Protein AF-0000000069068314 (afdb_homodimer)

InterPro domains:
  IPR005225 Small GTP-binding domain [TIGR00231] (17-145)
  IPR006687 Small GTPase superfamily, SAR1-type [PTHR45684] (1-185)
  IPR006689 Small GTPase superfamily, ARF/SAR type [PF00025] (14-186)
  IPR006689 Small GTPase superfamily, ARF/SAR type [PR00328] (20-43)
  IPR006689 Small GTPase superfamily, ARF/SAR type [PR00328] (48-72)
  IPR006689 Small GTPase superfamily, ARF/SAR type [PR00328] (75-100)
  IPR006689 Small GTPase superfamily, ARF/SAR type [PR00328] (120-141)
  IPR006689 Small GTPase superfamily, ARF/SAR type [PR00328] (161-185)
  IPR006689 Small GTPase superfamily, ARF/SAR type [SM00178] (3-187)
  IPR027417 P-loop containing nucleoside triphosphate hydrolase [G3DSA:3.40.50.300] (1-187)
  IPR027417 P-loop containing nucleoside triphosphate hydrolase [SSF52540] (18-186)

Organism: Magallana gigas (NCBI:txid29159)

Structure (mmCIF, N/CA/C/O backbone):
data_AF-0000000069068314-model_v1
#
loop_
_entity.id
_entity.type
_entity.pdbx_description
1 polymer 'small monomeric GTPase'
#
loop_
_atom_site.group_PDB
_atom_site.id
_atom_site.type_symbol
_atom_site.label_atom_id
_atom_site.label_alt_id
_atom_site.label_comp_id
_atom_site.label_asym_id
_atom_site.label_entity_id
_atom_site.label_seq_id
_atom_site.pdbx_PDB_ins_code
_atom_site.Cartn_x
_atom_site.Cartn_y
_atom_site.Cartn_z
_atom_site.occupancy
_atom_site.B_iso_or_equiv
_atom_site.auth_seq_id
_atom_site.auth_comp_id
_atom_site.auth_asym_id
_atom_site.auth_atom_id
_atom_site.pdbx_PDB_model_num
ATOM 1 N N . MET A 1 1 ? -9 -9.375 13.711 1 33.78 1 MET A N 1
ATOM 2 C CA . MET A 1 1 ? -7.652 -9.578 14.227 1 33.78 1 MET A CA 1
ATOM 3 C C . MET A 1 1 ? -6.664 -8.641 13.539 1 33.78 1 MET A C 1
ATOM 5 O O . MET A 1 1 ? -5.539 -8.469 14.008 1 33.78 1 MET A O 1
ATOM 9 N N . PHE A 1 2 ? -7.012 -8.164 12.289 1 41.19 2 PHE A N 1
ATOM 10 C CA . PHE A 1 2 ? -6.227 -7.41 11.32 1 41.19 2 PHE A CA 1
ATOM 11 C C . PHE A 1 2 ? -5.879 -6.031 11.859 1 41.19 2 PHE A C 1
ATOM 13 O O . PHE A 1 2 ? -4.746 -5.566 11.711 1 41.19 2 PHE A O 1
ATOM 20 N N . LEU A 1 3 ? -6.945 -5.312 12.477 1 48.16 3 LEU A N 1
ATOM 21 C CA . LEU A 1 3 ? -6.887 -3.92 12.914 1 48.16 3 LEU A CA 1
ATOM 22 C C . LEU A 1 3 ? -5.996 -3.768 14.141 1 48.16 3 LEU A C 1
ATOM 24 O O . LEU A 1 3 ? -5.461 -2.684 14.391 1 48.16 3 LEU A O 1
ATOM 28 N N . ASN A 1 4 ? -5.688 -4.953 14.664 1 57.44 4 ASN A N 1
ATOM 29 C CA . ASN A 1 4 ? -4.984 -4.961 15.945 1 57.44 4 ASN A CA 1
ATOM 30 C C . ASN A 1 4 ? -3.512 -4.594 15.773 1 57.44 4 ASN A C 1
ATOM 32 O O . ASN A 1 4 ? -2.924 -3.951 16.641 1 57.44 4 ASN A O 1
ATOM 36 N N . TRP A 1 5 ? -3.254 -4.684 14.516 1 59.59 5 TRP A N 1
ATOM 37 C CA . TRP A 1 5 ? -1.804 -4.551 14.438 1 59.59 5 TRP A CA 1
ATOM 38 C C . TRP A 1 5 ? -1.396 -3.084 14.352 1 59.59 5 TRP A C 1
ATOM 40 O O . TRP A 1 5 ? -0.353 -2.693 14.883 1 59.59 5 TRP A O 1
ATOM 50 N N . ILE A 1 6 ? -2.301 -2.229 13.688 1 63.34 6 ILE A N 1
ATOM 51 C CA . ILE A 1 6 ? -1.961 -0.811 13.633 1 63.34 6 ILE A CA 1
ATOM 52 C C . ILE A 1 6 ? -1.946 -0.232 15.047 1 63.34 6 ILE A C 1
ATOM 54 O O . ILE A 1 6 ? -1.052 0.541 15.398 1 63.34 6 ILE A O 1
ATOM 58 N N . TRP A 1 7 ? -2.854 -0.831 15.641 1 62.5 7 TRP A N 1
ATOM 59 C CA . TRP A 1 7 ? -2.965 -0.35 17.016 1 62.5 7 TRP A CA 1
ATOM 60 C C . TRP A 1 7 ? -1.778 -0.811 17.844 1 62.5 7 TRP A C 1
ATOM 62 O O . TRP A 1 7 ? -1.273 -0.061 18.688 1 62.5 7 TRP A O 1
ATOM 72 N N . ASP A 1 8 ? -1.481 -1.99 17.531 1 64.31 8 ASP A N 1
ATOM 73 C CA . ASP A 1 8 ? -0.321 -2.512 18.25 1 64.31 8 ASP A CA 1
ATOM 74 C C . ASP A 1 8 ? 0.922 -1.67 17.969 1 64.31 8 ASP A C 1
ATOM 76 O O . ASP A 1 8 ? 1.703 -1.382 18.875 1 64.31 8 ASP A O 1
ATOM 80 N N . ILE A 1 9 ? 0.938 -1.194 16.844 1 63.75 9 ILE A N 1
ATOM 81 C CA . ILE A 1 9 ? 2.086 -0.398 16.422 1 63.75 9 ILE A CA 1
ATOM 82 C C . ILE A 1 9 ? 2.023 0.981 17.078 1 63.75 9 ILE A C 1
ATOM 84 O O . ILE A 1 9 ? 3.01 1.45 17.656 1 63.75 9 ILE A O 1
ATOM 88 N N . LEU A 1 10 ? 0.825 1.524 16.953 1 63.06 10 LEU A N 1
ATOM 89 C CA . LEU A 1 10 ? 0.678 2.883 17.469 1 63.06 10 LEU A CA 1
ATOM 90 C C . LEU A 1 10 ? 0.767 2.904 18.984 1 63.06 10 LEU A C 1
ATOM 92 O O . LEU A 1 10 ? 1.347 3.826 19.562 1 63.06 10 LEU A O 1
ATOM 96 N N . PHE A 1 11 ? 0.205 1.877 19.5 1 60.44 11 PHE A N 1
ATOM 97 C CA . PHE A 1 11 ? 0.238 1.778 20.953 1 60.44 11 PHE A CA 1
ATOM 98 C C . PHE A 1 11 ? 1.671 1.644 21.453 1 60.44 11 PHE A C 1
ATOM 100 O O . PHE A 1 11 ? 2.043 2.252 22.469 1 60.44 11 PHE A O 1
ATOM 107 N N . TYR A 1 12 ? 2.281 0.76 20.828 1 58.94 12 TYR A N 1
ATOM 108 C CA . TYR A 1 12 ? 3.672 0.548 21.219 1 58.94 12 TYR A CA 1
ATOM 109 C C . TYR A 1 12 ? 4.453 1.857 21.188 1 58.94 12 TYR A C 1
ATOM 111 O O . TYR A 1 12 ? 5.234 2.145 22.094 1 58.94 12 TYR A O 1
ATOM 119 N N . PHE A 1 13 ? 4.16 2.555 20.25 1 56.97 13 PHE A N 1
ATOM 120 C CA . PHE A 1 13 ? 4.941 3.777 20.109 1 56.97 13 PHE A CA 1
ATOM 121 C C . PHE A 1 13 ? 4.305 4.918 20.891 1 56.97 13 PHE A C 1
ATOM 123 O O . PHE A 1 13 ? 5.004 5.789 21.406 1 56.97 13 PHE A O 1
ATOM 130 N N . GLY A 1 14 ? 2.957 5.051 20.766 1 54.44 14 GLY A N 1
ATOM 131 C CA . GLY A 1 14 ? 2.232 6.129 21.422 1 54.44 14 GLY A CA 1
ATOM 132 C C . GLY A 1 14 ? 2.062 5.918 22.906 1 54.44 14 GLY A C 1
ATOM 133 O O . GLY A 1 14 ? 1.601 6.816 23.625 1 54.44 14 GLY A O 1
ATOM 134 N N . PHE A 1 15 ? 1.966 4.562 23.203 1 49.31 15 PHE A N 1
ATOM 135 C CA . PHE A 1 15 ? 1.608 4.316 24.594 1 49.31 15 PHE A CA 1
ATOM 136 C C . PHE A 1 15 ? 2.305 5.309 25.516 1 49.31 15 PHE A C 1
ATOM 138 O O . PHE A 1 15 ? 1.699 5.816 26.469 1 49.31 15 PHE A O 1
ATOM 145 N N . TYR A 1 16 ? 3.518 5.344 25.391 1 48.19 16 TYR A N 1
ATOM 146 C CA . TYR A 1 16 ? 4.055 6.094 26.516 1 48.19 16 TYR A CA 1
ATOM 147 C C . TYR A 1 16 ? 3.865 7.594 26.312 1 48.19 16 TYR A C 1
ATOM 149 O O . TYR A 1 16 ? 3.924 8.367 27.281 1 48.19 16 TYR A O 1
ATOM 157 N N . LYS A 1 17 ? 3.49 8.07 25.031 1 57.28 17 LYS A N 1
ATOM 158 C CA . LYS A 1 17 ? 3.404 9.523 24.922 1 57.28 17 LYS A CA 1
ATOM 159 C C . LYS A 1 17 ? 2.084 9.945 24.281 1 57.28 17 LYS A C 1
ATOM 161 O O . LYS A 1 17 ? 1.593 9.289 23.359 1 57.28 17 LYS A O 1
ATOM 166 N N . ARG A 1 18 ? 1.143 10.641 25.141 1 66.19 18 ARG A N 1
ATOM 167 C CA . ARG A 1 18 ? -0.059 11.32 24.688 1 66.19 18 ARG A CA 1
ATOM 168 C C . ARG A 1 18 ? 0.164 11.953 23.312 1 66.19 18 ARG A C 1
ATOM 170 O O . ARG A 1 18 ? 0.521 13.133 23.219 1 66.19 18 ARG A O 1
ATOM 177 N N . ALA A 1 19 ? 0.184 11.008 22.234 1 75.94 19 ALA A N 1
ATOM 178 C CA . ALA A 1 19 ? 0.463 11.523 20.891 1 75.94 19 ALA A CA 1
ATOM 179 C C . ALA A 1 19 ? -0.803 12.078 20.25 1 75.94 19 ALA A C 1
ATOM 181 O O . ALA A 1 19 ? -1.896 11.547 20.438 1 75.94 19 ALA A O 1
ATOM 182 N N . LYS A 1 20 ? -0.607 13.234 19.672 1 82.62 20 LYS A N 1
ATOM 183 C CA . LYS A 1 20 ? -1.676 13.883 18.906 1 82.62 20 LYS A CA 1
ATOM 184 C C . LYS A 1 20 ? -1.369 13.883 17.422 1 82.62 20 LYS A C 1
ATOM 186 O O . LYS A 1 20 ? -0.327 14.383 16.984 1 82.62 20 LYS A O 1
ATOM 191 N N . LEU A 1 21 ? -2.289 13.203 16.656 1 86.31 21 LEU A N 1
ATOM 192 C CA . LEU A 1 21 ? -2.137 13.156 15.211 1 86.31 21 LEU A CA 1
ATOM 193 C C . LEU A 1 21 ? -3.223 13.977 14.523 1 86.31 21 LEU A C 1
ATOM 195 O O . LEU A 1 21 ? -4.398 13.875 14.883 1 86.31 21 LEU A O 1
ATOM 199 N N . MET A 1 22 ? -2.814 14.773 13.68 1 88.06 22 MET A N 1
ATOM 200 C CA . MET A 1 22 ? -3.742 15.57 12.883 1 88.06 22 MET A CA 1
ATOM 201 C C . MET A 1 22 ? -3.955 14.945 11.508 1 88.06 22 MET A C 1
ATOM 203 O O . MET A 1 22 ? -2.992 14.594 10.828 1 88.06 22 MET A O 1
ATOM 207 N N . ILE A 1 23 ? -5.25 14.727 11.172 1 90.5 23 ILE A N 1
ATOM 208 C CA . ILE A 1 23 ? -5.629 14.234 9.852 1 90.5 23 ILE A CA 1
ATOM 209 C C . ILE A 1 23 ? -6.289 15.352 9.047 1 90.5 23 ILE A C 1
ATOM 211 O O . ILE A 1 23 ? -7.328 15.883 9.445 1 90.5 23 ILE A O 1
ATOM 215 N N . VAL A 1 24 ? -5.633 15.727 7.934 1 90.81 24 VAL A N 1
ATOM 216 C CA . VAL A 1 24 ? -6.141 16.859 7.156 1 90.81 24 VAL A CA 1
ATOM 217 C C . VAL A 1 24 ? -6.191 16.484 5.676 1 90.81 24 VAL A C 1
ATOM 219 O O . VAL A 1 24 ? -5.578 15.5 5.254 1 90.81 24 VAL A O 1
ATOM 222 N N . GLY A 1 25 ? -6.945 17.234 4.91 1 90.94 25 GLY A N 1
ATOM 223 C CA . GLY A 1 25 ? -7.18 17.078 3.486 1 90.94 25 GLY A CA 1
ATOM 224 C C . GLY A 1 25 ? -8.445 17.75 3.008 1 90.94 25 GLY A C 1
ATOM 225 O O . GLY A 1 25 ? -9.234 18.25 3.816 1 90.94 25 GLY A O 1
ATOM 226 N N . LEU A 1 26 ? -8.586 17.766 1.724 1 90.25 26 LEU A N 1
ATOM 227 C CA . LEU A 1 26 ? -9.797 18.359 1.156 1 90.25 26 LEU A CA 1
ATOM 228 C C . LEU A 1 26 ? -11.016 17.484 1.446 1 90.25 26 LEU A C 1
ATOM 230 O O . LEU A 1 26 ? -10.875 16.359 1.934 1 90.25 26 LEU A O 1
ATOM 234 N N . ASP A 1 27 ? -12.156 18.078 1.173 1 88.19 27 ASP A N 1
ATOM 235 C CA . ASP A 1 27 ? -13.383 17.297 1.342 1 88.19 27 ASP A CA 1
ATOM 236 C C . ASP A 1 27 ? -13.406 16.094 0.4 1 88.19 27 ASP A C 1
ATOM 238 O O . ASP A 1 27 ? -12.961 16.188 -0.746 1 88.19 27 ASP A O 1
ATOM 242 N N . ASN A 1 28 ? -13.797 14.977 0.869 1 89.69 28 ASN A N 1
ATOM 243 C CA . ASN A 1 28 ? -14 13.742 0.117 1 89.69 28 ASN A CA 1
ATOM 244 C C . ASN A 1 28 ? -12.688 13.016 -0.14 1 89.69 28 ASN A C 1
ATOM 246 O O . ASN A 1 28 ? -12.625 12.109 -0.97 1 89.69 28 ASN A O 1
ATOM 250 N N . ALA A 1 29 ? -11.695 13.453 0.583 1 93.25 29 ALA A N 1
ATOM 251 C CA . ALA A 1 29 ? -10.391 12.82 0.365 1 93.25 29 ALA A CA 1
ATOM 252 C C . ALA A 1 29 ? -10.32 11.469 1.066 1 93.25 29 ALA A C 1
ATOM 254 O O . ALA A 1 29 ? -9.492 10.625 0.711 1 93.25 29 ALA A O 1
ATOM 255 N N . GLY A 1 30 ? -11.102 11.234 2.125 1 91.75 30 GLY A N 1
ATOM 256 C CA . GLY A 1 30 ? -11.117 9.977 2.848 1 91.75 30 GLY A CA 1
ATOM 257 C C . GLY A 1 30 ? -10.82 10.133 4.328 1 91.75 30 GLY A C 1
ATOM 258 O O . GLY A 1 30 ? -10.508 9.156 5.012 1 91.75 30 GLY A O 1
ATOM 259 N N . LYS A 1 31 ? -10.969 11.375 4.934 1 86.88 31 LYS A N 1
ATOM 260 C CA . LYS A 1 31 ? -10.68 11.664 6.336 1 86.88 31 LYS A CA 1
ATOM 261 C C . LYS A 1 31 ? -11.602 10.875 7.262 1 86.88 31 LYS A C 1
ATOM 263 O O . LYS A 1 31 ? -11.133 10.18 8.164 1 86.88 31 LYS A O 1
ATOM 268 N N . SER A 1 32 ? -12.883 10.961 6.934 1 83.81 32 SER A N 1
ATOM 269 C CA . SER A 1 32 ? -13.859 10.266 7.766 1 83.81 32 SER A CA 1
ATOM 270 C C . SER A 1 32 ? -13.695 8.75 7.664 1 83.81 32 SER A C 1
ATOM 272 O O . SER A 1 32 ? -13.852 8.039 8.656 1 83.81 32 SER A O 1
ATOM 274 N N . THR A 1 33 ? -13.406 8.289 6.445 1 86.88 33 THR A N 1
ATOM 275 C CA . THR A 1 33 ? -13.18 6.863 6.246 1 86.88 33 THR A CA 1
ATOM 276 C C . THR A 1 33 ? -11.977 6.387 7.055 1 86.88 33 THR A C 1
ATOM 278 O O . THR A 1 33 ? -12.039 5.336 7.699 1 86.88 33 THR A O 1
ATOM 281 N N . MET A 1 34 ? -10.922 7.16 7.012 1 88.19 34 MET A N 1
ATOM 282 C CA . MET A 1 34 ? -9.727 6.812 7.77 1 88.19 34 MET A CA 1
ATOM 283 C C . MET A 1 34 ? -10.031 6.734 9.266 1 88.19 34 MET A C 1
ATOM 285 O O . MET A 1 34 ? -9.633 5.785 9.938 1 88.19 34 MET A O 1
ATOM 289 N N . LEU A 1 35 ? -10.797 7.719 9.797 1 81.62 35 LEU A N 1
ATOM 290 C CA . LEU A 1 35 ? -11.148 7.746 11.211 1 81.62 35 LEU A CA 1
ATOM 291 C C . LEU A 1 35 ? -11.984 6.527 11.586 1 81.62 35 LEU A C 1
ATOM 293 O O . LEU A 1 35 ? -11.781 5.934 12.648 1 81.62 35 LEU A O 1
ATOM 297 N N . SER A 1 36 ? -12.781 6.172 10.633 1 81.56 36 SER A N 1
ATOM 298 C CA . SER A 1 36 ? -13.617 5 10.867 1 81.56 36 SER A CA 1
ATOM 299 C C . SER A 1 36 ? -12.781 3.723 10.898 1 81.56 36 SER A C 1
ATOM 301 O O . SER A 1 36 ? -13.023 2.834 11.719 1 81.56 36 SER A O 1
ATOM 303 N N . LEU A 1 37 ? -11.859 3.639 9.992 1 79.25 37 LEU A N 1
ATOM 304 C CA . LEU A 1 37 ? -10.984 2.473 9.953 1 79.25 37 LEU A CA 1
ATOM 305 C C . LEU A 1 37 ? -10.172 2.357 11.234 1 79.25 37 LEU A C 1
ATOM 307 O O . LEU A 1 37 ? -9.961 1.254 11.75 1 79.25 37 LEU A O 1
ATOM 311 N N . LEU A 1 38 ? -9.805 3.465 11.711 1 75.06 38 LEU A N 1
ATOM 312 C CA . LEU A 1 38 ? -9.008 3.467 12.938 1 75.06 38 LEU A CA 1
ATOM 313 C C . LEU A 1 38 ? -9.875 3.137 14.148 1 75.06 38 LEU A C 1
ATOM 315 O O . LEU A 1 38 ? -9.398 2.529 15.109 1 75.06 38 LEU A O 1
ATOM 319 N N . LYS A 1 39 ? -11.133 3.57 14.047 1 69.94 39 LYS A N 1
ATOM 320 C CA . LYS A 1 39 ? -12.07 3.326 15.141 1 69.94 39 LYS A CA 1
ATOM 321 C C . LYS A 1 39 ? -12.453 1.851 15.211 1 69.94 39 LYS A C 1
ATOM 323 O O . LYS A 1 39 ? -12.531 1.276 16.297 1 69.94 39 LYS A O 1
ATOM 328 N N . HIS A 1 40 ? -13.047 1.316 14.156 1 60.78 40 HIS A N 1
ATOM 329 C CA . HIS A 1 40 ? -13.57 -0.046 14.141 1 60.78 40 HIS A CA 1
ATOM 330 C C . HIS A 1 40 ? -12.453 -1.064 14.367 1 60.78 40 HIS A C 1
ATOM 332 O O . HIS A 1 40 ? -12.727 -2.219 14.703 1 60.78 40 HIS A O 1
ATOM 338 N N . GLY A 1 41 ? -11.328 -0.752 14.031 1 50.97 41 GLY A N 1
ATOM 339 C CA . GLY A 1 41 ? -10.375 -1.754 14.477 1 50.97 41 GLY A CA 1
ATOM 340 C C . GLY A 1 41 ? -10.398 -1.979 15.977 1 50.97 41 GLY A C 1
ATOM 341 O O . GLY A 1 41 ? -10 -3.039 16.453 1 50.97 41 GLY A O 1
ATOM 342 N N . LYS A 1 42 ? -10.516 -0.994 17.047 1 46.03 42 LYS A N 1
ATOM 343 C CA . LYS A 1 42 ? -10.805 -1.122 18.469 1 46.03 42 LYS A CA 1
ATOM 344 C C . LYS A 1 42 ? -12.156 -0.512 18.812 1 46.03 42 LYS A C 1
ATOM 346 O O . LYS A 1 42 ? -12.688 0.314 18.062 1 46.03 42 LYS A O 1
ATOM 351 N N . LEU A 1 43 ? -12.781 -1.026 20.031 1 36.44 43 LEU A N 1
ATOM 352 C CA . LEU A 1 43 ? -13.93 -0.542 20.797 1 36.44 43 LEU A CA 1
ATOM 353 C C . LEU A 1 43 ? -13.875 0.973 20.969 1 36.44 43 LEU A C 1
ATOM 355 O O . LEU A 1 43 ? -12.977 1.496 21.625 1 36.44 43 LEU A O 1
ATOM 359 N N . VAL A 1 44 ? -14.188 1.622 19.984 1 41.91 44 VAL A N 1
ATOM 360 C CA . VAL A 1 44 ? -14.156 3.08 19.922 1 41.91 44 VAL A CA 1
ATOM 361 C C . VAL A 1 44 ? -15.016 3.664 21.047 1 41.91 44 VAL A C 1
ATOM 363 O O . VAL A 1 44 ? -16.141 3.229 21.266 1 41.91 44 VAL A O 1
ATOM 366 N N . GLN A 1 45 ? -14.422 4.012 22.156 1 36.72 45 GLN A N 1
ATOM 367 C CA . GLN A 1 45 ? -15.219 4.871 23.016 1 36.72 45 GLN A CA 1
ATOM 368 C C . GLN A 1 45 ? -15.555 6.191 22.328 1 36.72 45 GLN A C 1
ATOM 370 O O . GLN A 1 45 ? -14.664 6.871 21.812 1 36.72 45 GLN A O 1
ATOM 375 N N . HIS A 1 46 ? -16.656 6.16 21.641 1 38.06 46 HIS A N 1
ATOM 376 C CA . HIS A 1 46 ? -17.172 7.375 21.047 1 38.06 46 HIS A CA 1
ATOM 377 C C . HIS A 1 46 ? -17.188 8.523 22.031 1 38.06 46 HIS A C 1
ATOM 379 O O . HIS A 1 46 ? -17.672 8.375 23.156 1 38.06 46 HIS A O 1
ATOM 385 N N . SER A 1 47 ? -16.281 9.266 22.203 1 36.59 47 SER A N 1
ATOM 386 C CA . SER A 1 47 ? -16.641 10.453 22.984 1 36.59 47 SER A CA 1
ATOM 387 C C . SER A 1 47 ? -17.422 11.445 22.125 1 36.59 47 SER A C 1
ATOM 389 O O . SER A 1 47 ? -17.156 11.602 20.938 1 36.59 47 SER A O 1
ATOM 391 N N . PRO A 1 48 ? -18.625 11.836 22.516 1 31.7 48 PRO A N 1
ATOM 392 C CA . PRO A 1 48 ? -19.469 12.828 21.859 1 31.7 48 PRO A CA 1
ATOM 393 C C . PRO A 1 48 ? -18.672 14 21.281 1 31.7 48 PRO A C 1
ATOM 395 O O . PRO A 1 48 ? -17.734 14.492 21.922 1 31.7 48 PRO A O 1
ATOM 398 N N . THR A 1 49 ? -18.312 13.844 19.984 1 38.78 49 THR A N 1
ATOM 399 C CA . THR A 1 49 ? -17.703 14.977 19.297 1 38.78 49 THR A CA 1
ATOM 400 C C . THR A 1 49 ? -18.359 16.297 19.734 1 38.78 49 THR A C 1
ATOM 402 O O . THR A 1 49 ? -19.578 16.453 19.625 1 38.78 49 THR A O 1
ATOM 405 N N . ALA A 1 50 ? -17.781 16.844 20.672 1 35.44 50 ALA A N 1
ATOM 406 C CA . ALA A 1 50 ? -18.266 18.203 20.891 1 35.44 50 ALA A CA 1
ATOM 407 C C . ALA A 1 50 ? -18.422 18.953 19.562 1 35.44 50 ALA A C 1
ATOM 409 O O . ALA A 1 50 ? -19.531 19.328 19.188 1 35.44 50 ALA A O 1
ATOM 410 N N . ARG A 1 51 ? -17.234 19.75 19.047 1 41.5 51 ARG A N 1
ATOM 411 C CA . ARG A 1 51 ? -17.344 20.891 18.141 1 41.5 51 ARG A CA 1
ATOM 412 C C . ARG A 1 51 ? -17.5 20.438 16.703 1 41.5 51 ARG A C 1
ATOM 414 O O . ARG A 1 51 ? -16.906 19.438 16.281 1 41.5 51 ARG A O 1
ATOM 421 N N . PRO A 1 52 ? -18.359 20.938 15.773 1 44.22 52 PRO A N 1
ATOM 422 C CA . PRO A 1 52 ? -18.859 20.656 14.422 1 44.22 52 PRO A CA 1
ATOM 423 C C . PRO A 1 52 ? -17.734 20.422 13.414 1 44.22 52 PRO A C 1
ATOM 425 O O . PRO A 1 52 ? -17.922 19.688 12.438 1 44.22 52 PRO A O 1
ATOM 428 N N . VAL A 1 53 ? -16.516 21.016 13.5 1 49.16 53 VAL A N 1
ATOM 429 C CA . VAL A 1 53 ? -15.609 21.141 12.359 1 49.16 53 VAL A CA 1
ATOM 430 C C . VAL A 1 53 ? -14.547 20.047 12.43 1 49.16 53 VAL A C 1
ATOM 432 O O . VAL A 1 53 ? -13.805 19.828 11.469 1 49.16 53 VAL A O 1
ATOM 435 N N . SER A 1 54 ? -14.344 19.453 13.555 1 59.81 54 SER A N 1
ATOM 436 C CA . SER A 1 54 ? -13.312 18.438 13.672 1 59.81 54 SER A CA 1
ATOM 437 C C . SER A 1 54 ? -13.875 17.156 14.289 1 59.81 54 SER A C 1
ATOM 439 O O . SER A 1 54 ? -14.867 17.188 15.023 1 59.81 54 SER A O 1
ATOM 441 N N . GLU A 1 55 ? -13.531 16.016 13.57 1 68.06 55 GLU A N 1
ATOM 442 C CA . GLU A 1 55 ? -13.789 14.719 14.18 1 68.06 55 GLU A CA 1
ATOM 443 C C . GLU A 1 55 ? -12.586 14.242 14.992 1 68.06 55 GLU A C 1
ATOM 445 O O . GLU A 1 55 ? -11.445 14.312 14.523 1 68.06 55 GLU A O 1
ATOM 450 N N . GLU A 1 56 ? -12.852 14.094 16.344 1 71.19 56 GLU A N 1
ATOM 451 C CA . GLU A 1 56 ? -11.758 13.641 17.203 1 71.19 56 GLU A CA 1
ATOM 452 C C . GLU A 1 56 ? -12.016 12.234 17.734 1 71.19 56 GLU A C 1
ATOM 454 O O . GLU A 1 56 ? -13.156 11.867 18 1 71.19 56 GLU A O 1
ATOM 459 N N . MET A 1 57 ? -10.875 11.492 17.719 1 70.75 57 MET A N 1
ATOM 460 C CA . MET A 1 57 ? -10.906 10.148 18.297 1 70.75 57 MET A CA 1
ATOM 461 C C . MET A 1 57 ? -9.641 9.867 19.094 1 70.75 57 MET A C 1
ATOM 463 O O . MET A 1 57 ? -8.555 10.281 18.703 1 70.75 57 MET A O 1
ATOM 467 N N . THR A 1 58 ? -9.875 9.312 20.375 1 69.69 58 THR A N 1
ATOM 468 C CA . THR A 1 58 ? -8.719 8.922 21.172 1 69.69 58 THR A CA 1
ATOM 469 C C . THR A 1 58 ? -8.656 7.402 21.328 1 69.69 58 THR A C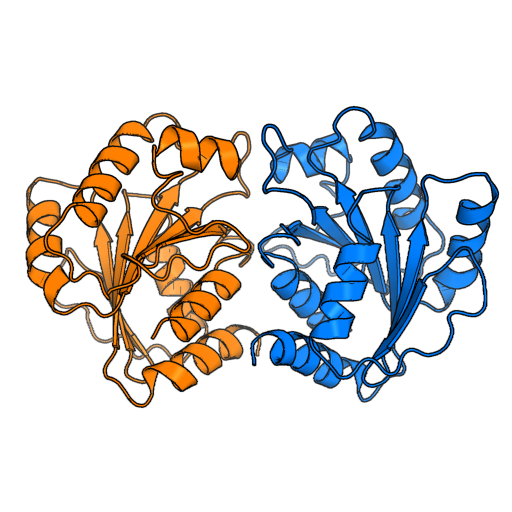 1
ATOM 471 O O . THR A 1 58 ? -9.68 6.758 21.562 1 69.69 58 THR A O 1
ATOM 474 N N . LEU A 1 59 ? -7.504 6.918 20.891 1 63.75 59 LEU A N 1
ATOM 475 C CA . LEU A 1 59 ? -7.262 5.488 21.031 1 63.75 59 LEU A CA 1
ATOM 476 C C . LEU A 1 59 ? -5.906 5.223 21.688 1 63.75 59 LEU A C 1
ATOM 478 O O . LEU A 1 59 ? -4.871 5.641 21.156 1 63.75 59 LEU A O 1
ATOM 482 N N . GLY A 1 60 ? -5.922 4.395 22.75 1 62.41 60 GLY A N 1
ATOM 483 C CA . GLY A 1 60 ? -4.672 4.008 23.375 1 62.41 60 GLY A CA 1
ATOM 484 C C . GLY A 1 60 ? -3.77 5.188 23.688 1 62.41 60 GLY A C 1
ATOM 485 O O . GLY A 1 60 ? -2.561 5.133 23.453 1 62.41 60 GLY A O 1
ATOM 486 N N . GLY A 1 61 ? -4.332 6.359 24.016 1 67.62 61 GLY A N 1
ATOM 487 C CA . GLY A 1 61 ? -3.533 7.52 24.359 1 67.62 61 GLY A CA 1
ATOM 488 C C . GLY A 1 61 ? -3.193 8.391 23.172 1 67.62 61 GLY A C 1
ATOM 489 O O . GLY A 1 61 ? -2.518 9.414 23.312 1 67.62 61 GLY A O 1
ATOM 490 N N . ILE A 1 62 ? -3.6 7.93 22.031 1 73.25 62 ILE A N 1
ATOM 491 C CA . ILE A 1 62 ? -3.371 8.727 20.828 1 73.25 62 ILE A CA 1
ATOM 492 C C . ILE A 1 62 ? -4.664 9.43 20.422 1 73.25 62 ILE A C 1
ATOM 494 O O . ILE A 1 62 ? -5.723 8.797 20.344 1 73.25 62 ILE A O 1
ATOM 498 N N . THR A 1 63 ? -4.527 10.688 20.266 1 78.94 63 THR A N 1
ATOM 499 C CA . THR A 1 63 ? -5.68 11.469 19.828 1 78.94 63 THR A CA 1
ATOM 500 C C . THR A 1 63 ? -5.559 11.82 18.344 1 78.94 63 THR A C 1
ATOM 502 O O . THR A 1 63 ? -4.535 12.352 17.922 1 78.94 63 THR A O 1
ATOM 505 N N . PHE A 1 64 ? -6.594 11.383 17.656 1 79.56 64 PHE A N 1
ATOM 506 C CA . PHE A 1 64 ? -6.691 11.742 16.25 1 79.56 64 PHE A CA 1
ATOM 507 C C . PHE A 1 64 ? -7.699 12.867 16.047 1 79.56 64 PHE A C 1
ATOM 509 O O . PHE A 1 64 ? -8.82 12.805 16.547 1 79.56 64 PHE A O 1
ATOM 516 N N . THR A 1 65 ? -7.25 13.922 15.367 1 79.19 65 THR A N 1
ATOM 517 C CA . THR A 1 65 ? -8.148 15.016 15.031 1 79.19 65 THR A CA 1
ATOM 518 C C . THR A 1 65 ? -8.164 15.25 13.523 1 79.19 65 THR A C 1
ATOM 520 O O . THR A 1 65 ? -7.113 15.422 12.906 1 79.19 65 THR A O 1
ATOM 523 N N . ALA A 1 66 ? -9.352 15.141 12.977 1 83.12 66 ALA A N 1
ATOM 524 C CA . ALA A 1 66 ? -9.492 15.352 11.531 1 83.12 66 ALA A CA 1
ATOM 525 C C . ALA A 1 66 ? -10.07 16.734 11.234 1 83.12 66 ALA A C 1
ATOM 527 O O . ALA A 1 66 ? -11.023 17.172 11.883 1 83.12 66 ALA A O 1
ATOM 528 N N . TYR A 1 67 ? -9.438 17.438 10.258 1 78.81 67 TYR A N 1
ATOM 529 C CA . TYR A 1 67 ? -9.906 18.75 9.805 1 78.81 67 TYR A CA 1
ATOM 530 C C . TYR A 1 67 ? -10.156 18.75 8.297 1 78.81 67 TYR A C 1
ATOM 532 O O . TYR A 1 67 ? -9.367 18.172 7.535 1 78.81 67 TYR A O 1
ATOM 540 N N . ASP A 1 68 ? -11.258 19.203 7.914 1 75.88 68 ASP A N 1
ATOM 541 C CA . ASP A 1 68 ? -11.547 19.422 6.5 1 75.88 68 ASP A CA 1
ATOM 542 C C . ASP A 1 68 ? -10.961 20.75 6.016 1 75.88 68 ASP A C 1
ATOM 544 O O . ASP A 1 68 ? -11.344 21.812 6.504 1 75.88 68 ASP A O 1
ATOM 548 N N . LEU A 1 69 ? -10.008 20.734 5.152 1 69.69 69 LEU A N 1
ATOM 549 C CA . LEU A 1 69 ? -9.328 21.938 4.688 1 69.69 69 LEU A CA 1
ATOM 550 C C . LEU A 1 69 ? -10.102 22.594 3.553 1 69.69 69 LEU A C 1
ATOM 552 O O . LEU A 1 69 ? -9.789 23.734 3.162 1 69.69 69 LEU A O 1
ATOM 556 N N . GLY A 1 70 ? -10.953 21.766 2.811 1 59.41 70 GLY A N 1
ATOM 557 C CA . GLY A 1 70 ? -11.688 22.328 1.688 1 59.41 70 GLY A CA 1
ATOM 558 C C . GLY A 1 70 ? -12.609 23.453 2.084 1 59.41 70 GLY A C 1
ATOM 559 O O . GLY A 1 70 ? -13.109 24.188 1.226 1 59.41 70 GLY A O 1
ATOM 560 N N . GLY A 1 71 ? -13.125 23.219 3.252 1 54.28 71 GLY A N 1
ATOM 561 C CA . GLY A 1 71 ? -14.156 24.219 3.51 1 54.28 71 GLY A CA 1
ATOM 562 C C . GLY A 1 71 ? -13.602 25.609 3.727 1 54.28 71 GLY A C 1
ATOM 563 O O . GLY A 1 71 ? -12.383 25.812 3.711 1 54.28 71 GLY A O 1
ATOM 564 N N . HIS A 1 72 ? -14.594 26.609 4.094 1 51.84 72 HIS A N 1
ATOM 565 C CA . HIS A 1 72 ? -14.398 28.047 4.234 1 51.84 72 HIS A CA 1
ATOM 566 C C . HIS A 1 72 ? -13.164 28.359 5.074 1 51.84 72 HIS A C 1
ATOM 568 O O . HIS A 1 72 ? -12.57 27.469 5.668 1 51.84 72 HIS A O 1
ATOM 574 N N . GLU A 1 73 ? -12.922 29.75 5.184 1 51.28 73 GLU A N 1
ATOM 575 C CA . GLU A 1 73 ? -11.891 30.547 5.832 1 51.28 73 GLU A CA 1
ATOM 576 C C . GLU A 1 73 ? -11.547 30 7.215 1 51.28 73 GLU A C 1
ATOM 578 O O . GLU A 1 73 ? -10.414 30.125 7.676 1 51.28 73 GLU A O 1
ATOM 583 N N . MET A 1 74 ? -12.438 29.406 7.688 1 47.84 74 MET A N 1
ATOM 584 C CA . MET A 1 74 ? -12.32 29.141 9.117 1 47.84 74 MET A CA 1
ATOM 585 C C . MET A 1 74 ? -11.43 27.938 9.375 1 47.84 74 MET A C 1
ATOM 587 O O . MET A 1 74 ? -10.641 27.938 10.32 1 47.84 74 MET A O 1
ATOM 591 N N . ALA A 1 75 ? -11.469 26.828 8.492 1 52.62 75 ALA A N 1
ATOM 592 C CA . ALA A 1 75 ? -10.719 25.625 8.805 1 52.62 75 ALA A CA 1
ATOM 593 C C . ALA A 1 75 ? -9.219 25.859 8.672 1 52.62 75 ALA A C 1
ATOM 595 O O . ALA A 1 75 ? -8.422 25.219 9.367 1 52.62 75 ALA A O 1
ATOM 596 N N . ARG A 1 76 ? -8.883 26.891 7.922 1 54.91 76 ARG A N 1
ATOM 597 C CA . ARG A 1 76 ? -7.477 27.234 7.715 1 54.91 76 ARG A CA 1
ATOM 598 C C . ARG A 1 76 ? -6.852 27.781 9 1 54.91 76 ARG A C 1
ATOM 600 O O . ARG A 1 76 ? -5.695 27.484 9.297 1 54.91 76 ARG A O 1
ATOM 607 N N . ARG A 1 77 ? -7.727 28.516 9.672 1 58.72 77 ARG A N 1
ATOM 608 C CA . ARG A 1 77 ? -7.18 29.125 10.883 1 58.72 77 ARG A CA 1
ATOM 609 C C . ARG A 1 77 ? -7.062 28.109 12.008 1 58.72 77 ARG A 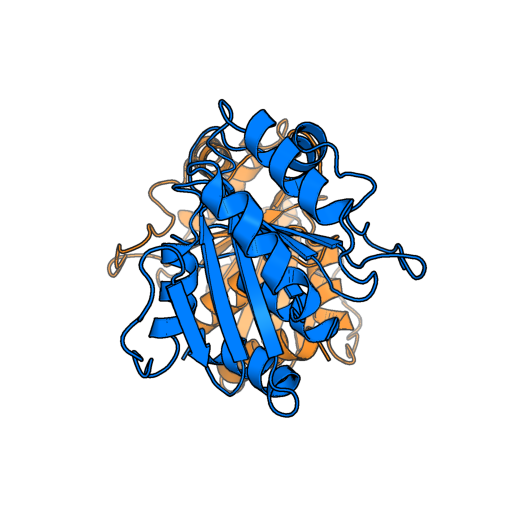C 1
ATOM 611 O O . ARG A 1 77 ? -6.086 28.109 12.766 1 58.72 77 ARG A O 1
ATOM 618 N N . LEU A 1 78 ? -7.887 27.156 11.844 1 59.47 78 LEU A N 1
ATOM 619 C CA . LEU A 1 78 ? -7.984 26.281 13.008 1 59.47 78 LEU A CA 1
ATOM 620 C C . LEU A 1 78 ? -6.828 25.281 13.039 1 59.47 78 LEU A C 1
ATOM 622 O O . LEU A 1 78 ? -6.203 25.078 14.078 1 59.47 78 LEU A O 1
ATOM 626 N N . TRP A 1 79 ? -6.527 24.797 11.906 1 63 79 TRP A N 1
ATOM 627 C CA . TRP A 1 79 ? -5.484 23.766 12.008 1 63 79 TRP A CA 1
ATOM 628 C C . TRP A 1 79 ? -4.145 24.391 12.375 1 63 79 TRP A C 1
ATOM 630 O O . TRP A 1 79 ? -3.328 23.766 13.062 1 63 79 TRP A O 1
ATOM 640 N N . LYS A 1 80 ? -4.086 25.656 12.07 1 69.25 80 LYS A N 1
ATOM 641 C CA . LYS A 1 80 ? -2.822 26.328 12.367 1 69.25 80 LYS A CA 1
ATOM 642 C C . LYS A 1 80 ? -2.637 26.516 13.867 1 69.25 80 LYS A C 1
ATOM 644 O O . LYS A 1 80 ? -1.519 26.406 14.375 1 69.25 80 LYS A O 1
ATOM 649 N N . ASP A 1 81 ? -3.801 26.609 14.461 1 72.44 81 ASP A N 1
ATOM 650 C CA . ASP A 1 81 ? -3.742 26.859 15.898 1 72.44 81 ASP A CA 1
ATOM 651 C C . ASP A 1 81 ? -3.418 25.578 16.656 1 72.44 81 ASP A C 1
ATOM 653 O O . ASP A 1 81 ? -2.906 25.625 17.781 1 72.44 81 ASP A O 1
ATOM 657 N N . TYR A 1 82 ? -3.646 24.5 15.977 1 74.19 82 TYR A N 1
ATOM 658 C CA . TYR A 1 82 ? -3.475 23.25 16.688 1 74.19 82 TYR A CA 1
ATOM 659 C C . TYR A 1 82 ? -2.188 22.547 16.266 1 74.19 82 TYR A C 1
ATOM 661 O O . TYR A 1 82 ? -1.736 21.609 16.922 1 74.19 82 TYR A O 1
ATOM 669 N N . MET A 1 83 ? -1.524 23.094 15.297 1 76.25 83 MET A N 1
ATOM 670 C CA . MET A 1 83 ? -0.39 22.453 14.648 1 76.25 83 MET A CA 1
ATOM 671 C C . MET A 1 83 ? 0.79 22.328 15.609 1 76.25 83 MET A C 1
ATOM 673 O O . MET A 1 83 ? 1.448 21.281 15.656 1 76.25 83 MET A O 1
ATOM 677 N N . PRO A 1 84 ? 0.867 23.359 16.562 1 73.31 84 PRO A N 1
ATOM 678 C CA . PRO A 1 84 ? 2.057 23.266 17.406 1 73.31 84 PRO A CA 1
ATOM 679 C C . PRO A 1 84 ? 1.99 22.125 18.406 1 73.31 84 PRO A C 1
ATOM 681 O O . PRO A 1 84 ? 3.023 21.672 18.906 1 73.31 84 PRO A O 1
ATOM 684 N N . ALA A 1 85 ? 0.879 21.609 18.609 1 78.12 85 ALA A N 1
ATOM 685 C CA . ALA A 1 85 ? 0.725 20.578 19.625 1 78.12 85 ALA A CA 1
ATOM 686 C C . ALA A 1 85 ? 0.706 19.188 19 1 78.12 85 ALA A C 1
ATOM 688 O O . ALA A 1 85 ? 0.619 18.188 19.719 1 78.12 85 ALA A O 1
ATOM 689 N N . MET A 1 86 ? 0.937 19.203 17.703 1 83.38 86 MET A N 1
ATOM 690 C CA . MET A 1 86 ? 0.792 17.922 17.031 1 83.38 86 MET A CA 1
ATOM 691 C C . MET A 1 86 ? 2.117 17.172 17.016 1 83.38 86 MET A C 1
ATOM 693 O O . MET A 1 86 ? 3.184 17.781 16.922 1 83.38 86 MET A O 1
ATOM 697 N N . ASN A 1 87 ? 1.926 15.852 17.125 1 87.56 87 ASN A N 1
ATOM 698 C CA . ASN A 1 87 ? 3.098 14.984 17.047 1 87.56 87 ASN A CA 1
ATOM 699 C C . ASN A 1 87 ? 3.328 14.484 15.625 1 87.56 87 ASN A C 1
ATOM 701 O O . ASN A 1 87 ? 4.426 14.031 15.289 1 87.56 87 ASN A O 1
ATOM 705 N N . ALA A 1 88 ? 2.27 14.555 14.828 1 90.62 88 ALA A N 1
ATOM 706 C CA . ALA A 1 88 ? 2.361 14.148 13.43 1 90.62 88 ALA A CA 1
ATOM 707 C C . ALA A 1 88 ? 1.188 14.688 12.625 1 90.62 88 ALA A C 1
ATOM 709 O O . ALA A 1 88 ? 0.121 14.969 13.18 1 90.62 88 ALA A O 1
ATOM 710 N N . VAL A 1 89 ? 1.393 14.812 11.367 1 92.12 89 VAL A N 1
ATOM 711 C CA . VAL A 1 89 ? 0.349 15.258 10.445 1 92.12 89 VAL A CA 1
ATOM 712 C C . VAL A 1 89 ? 0.152 14.219 9.344 1 92.12 89 VAL A C 1
ATOM 714 O O . VAL A 1 89 ? 1.123 13.734 8.758 1 92.12 89 VAL A O 1
ATOM 717 N N . VAL A 1 90 ? -1.108 13.852 9.164 1 93.88 90 VAL A N 1
ATOM 718 C CA . VAL A 1 90 ? -1.503 13 8.047 1 93.88 90 VAL A CA 1
ATOM 719 C C . VAL A 1 90 ? -2.332 13.805 7.047 1 93.88 90 VAL A C 1
ATOM 721 O O . VAL A 1 90 ? -3.438 14.25 7.363 1 93.88 90 VAL A O 1
ATOM 724 N N . PHE A 1 91 ? -1.769 14.023 5.902 1 96 91 PHE A N 1
ATOM 725 C CA . PHE A 1 91 ? -2.459 14.727 4.828 1 96 91 PHE A CA 1
ATOM 726 C C . PHE A 1 91 ? -3.012 13.75 3.803 1 96 91 PHE A C 1
ATOM 728 O O . PHE A 1 91 ? -2.254 13 3.178 1 96 91 PHE A O 1
ATOM 735 N N . ILE A 1 92 ? -4.32 13.742 3.613 1 97 92 ILE A N 1
ATOM 736 C CA . ILE A 1 92 ? -4.957 12.805 2.691 1 97 92 ILE A CA 1
ATOM 737 C C . ILE A 1 92 ? -5.348 13.531 1.406 1 97 92 ILE A C 1
ATOM 739 O O . ILE A 1 92 ? -5.977 14.594 1.45 1 97 92 ILE A O 1
ATOM 743 N N . VAL A 1 93 ? -4.91 13.016 0.289 1 97.56 93 VAL A N 1
ATOM 744 C CA . VAL A 1 93 ? -5.223 13.562 -1.027 1 97.56 93 VAL A CA 1
ATOM 745 C C . VAL A 1 93 ? -5.965 12.516 -1.856 1 97.56 93 VAL A C 1
ATOM 747 O O . VAL A 1 93 ? -5.578 11.344 -1.889 1 97.56 93 VAL A O 1
ATOM 750 N N . ASP A 1 94 ? -7.082 12.914 -2.463 1 97.19 94 ASP A N 1
ATOM 751 C CA . ASP A 1 94 ? -7.789 12.078 -3.43 1 97.19 94 ASP A CA 1
ATOM 752 C C . ASP A 1 94 ? -7.051 12.039 -4.766 1 97.19 94 ASP A C 1
ATOM 754 O O . ASP A 1 94 ? -7.07 13.016 -5.52 1 97.19 94 ASP A O 1
ATOM 758 N N . THR A 1 95 ? -6.441 10.906 -5.094 1 98.31 95 THR A N 1
ATOM 759 C CA . THR A 1 95 ? -5.602 10.805 -6.281 1 98.31 95 THR A CA 1
ATOM 760 C C . THR A 1 95 ? -6.453 10.836 -7.547 1 98.31 95 THR A C 1
ATOM 762 O O . THR A 1 95 ? -5.926 11.023 -8.648 1 98.31 95 THR A O 1
ATOM 765 N N . SER A 1 96 ? -7.734 10.617 -7.441 1 97.44 96 SER A N 1
ATOM 766 C CA . SER A 1 96 ? -8.633 10.594 -8.594 1 97.44 96 SER A CA 1
ATOM 767 C C . SER A 1 96 ? -9.211 11.984 -8.867 1 97.44 96 SER A C 1
ATOM 769 O O . SER A 1 96 ? -9.812 12.211 -9.922 1 97.44 96 SER A O 1
ATOM 771 N N . ASP A 1 97 ? -9.031 12.938 -7.926 1 96 97 ASP A N 1
ATOM 772 C CA . ASP A 1 97 ? -9.562 14.289 -8.07 1 96 97 ASP A CA 1
ATOM 773 C C . ASP A 1 97 ? -8.539 15.219 -8.711 1 96 97 ASP A C 1
ATOM 775 O O . ASP A 1 97 ? -8.039 16.141 -8.07 1 96 97 ASP A O 1
ATOM 779 N N . LYS A 1 98 ? -8.406 15.023 -9.961 1 96.38 98 LYS A N 1
ATOM 780 C CA . LYS A 1 98 ? -7.371 15.766 -10.68 1 96.38 98 LYS A CA 1
ATOM 781 C C . LYS A 1 98 ? -7.738 17.234 -10.805 1 96.38 98 LYS A C 1
ATOM 783 O O . LYS A 1 98 ? -6.859 18.094 -10.891 1 96.38 98 LYS A O 1
ATOM 788 N N . ILE A 1 99 ? -8.961 17.547 -10.766 1 96.25 99 ILE A N 1
ATOM 789 C CA . ILE A 1 99 ? -9.461 18.906 -10.922 1 96.25 99 ILE A CA 1
ATOM 790 C C . ILE A 1 99 ? -9.023 19.766 -9.727 1 96.25 99 ILE A C 1
ATOM 792 O O . ILE A 1 99 ? -8.695 20.938 -9.883 1 96.25 99 ILE A O 1
ATOM 796 N N . ARG A 1 100 ? -8.922 19.172 -8.523 1 94.88 100 ARG A N 1
ATOM 797 C CA . ARG A 1 100 ? -8.641 19.953 -7.332 1 94.88 100 ARG A CA 1
ATOM 798 C C . ARG A 1 100 ? -7.211 19.719 -6.844 1 94.88 100 ARG A C 1
ATOM 800 O O . ARG A 1 100 ? -6.871 20.062 -5.711 1 94.88 100 ARG A O 1
ATOM 807 N N . ILE A 1 101 ? -6.375 19.172 -7.711 1 97.19 101 ILE A N 1
ATOM 808 C CA . ILE A 1 101 ? -5.02 18.812 -7.297 1 97.19 101 ILE A CA 1
ATOM 809 C C . ILE A 1 101 ? -4.242 20.078 -6.938 1 97.19 101 ILE A C 1
ATOM 811 O O . ILE A 1 101 ? -3.42 20.078 -6.016 1 97.19 101 ILE A O 1
ATOM 815 N N . SER A 1 102 ? -4.539 21.172 -7.664 1 96.69 102 SER A N 1
ATOM 816 C CA . SER A 1 102 ? -3.873 22.438 -7.371 1 96.69 102 SER A CA 1
ATOM 817 C C . SER A 1 102 ? -4.246 22.953 -5.984 1 96.69 102 SER A C 1
ATOM 819 O O . SER A 1 102 ? -3.404 23.516 -5.281 1 96.69 102 SER A O 1
ATOM 821 N N . GLU A 1 103 ? -5.48 22.781 -5.629 1 93.81 103 GLU A N 1
ATOM 822 C CA . GLU A 1 103 ? -5.922 23.172 -4.289 1 93.81 103 GLU A CA 1
ATOM 823 C C . GLU A 1 103 ? -5.246 22.312 -3.221 1 93.81 103 GLU A C 1
ATOM 825 O O . GLU A 1 103 ? -4.789 22.828 -2.199 1 93.81 103 GLU A O 1
ATOM 830 N N . ALA A 1 104 ? -5.164 21.047 -3.389 1 94.81 104 ALA A N 1
ATOM 831 C CA . ALA A 1 104 ? -4.48 20.141 -2.465 1 94.81 104 ALA A CA 1
ATOM 832 C C . ALA A 1 104 ? -3.012 20.516 -2.314 1 94.81 104 ALA A C 1
ATOM 834 O O . ALA A 1 104 ? -2.479 20.547 -1.203 1 94.81 104 ALA A O 1
ATOM 835 N N . LYS A 1 105 ? -2.441 20.844 -3.439 1 96.69 105 LYS A N 1
ATOM 836 C CA . LYS A 1 105 ? -1.047 21.281 -3.449 1 96.69 105 LYS A CA 1
ATOM 837 C C . LYS A 1 105 ? -0.847 22.5 -2.562 1 96.69 105 LYS A C 1
ATOM 839 O O . LYS A 1 105 ? 0.057 22.531 -1.725 1 96.69 105 LYS A O 1
ATOM 844 N N . THR A 1 106 ? -1.69 23.484 -2.756 1 93.69 106 THR A N 1
ATOM 845 C CA . THR A 1 106 ? -1.59 24.734 -2.008 1 93.69 106 THR A CA 1
ATOM 846 C C . THR A 1 106 ? -1.724 24.484 -0.509 1 93.69 106 THR A C 1
ATOM 848 O O . THR A 1 106 ? -0.952 25.016 0.288 1 93.69 106 THR A O 1
ATOM 851 N N . GLN A 1 107 ? -2.672 23.594 -0.154 1 90.31 107 GLN A N 1
ATOM 852 C CA . GLN A 1 107 ? -2.887 23.297 1.256 1 90.31 107 GLN A CA 1
ATOM 853 C C . GLN A 1 107 ? -1.7 22.531 1.841 1 90.31 107 GLN A C 1
ATOM 855 O O . GLN A 1 107 ? -1.247 22.844 2.947 1 90.31 107 GLN A O 1
ATOM 860 N N . LEU A 1 108 ? -1.179 21.594 1.14 1 93.75 108 LEU A N 1
ATOM 861 C CA . LEU A 1 108 ? -0.05 20.797 1.604 1 93.75 108 LEU A CA 1
ATOM 862 C C . LEU A 1 108 ? 1.205 21.641 1.733 1 93.75 108 LEU A C 1
ATOM 864 O O . LEU A 1 108 ? 1.907 21.578 2.744 1 93.75 108 LEU A O 1
ATOM 868 N N . LYS A 1 109 ? 1.426 22.484 0.765 1 92.75 109 LYS A N 1
ATOM 869 C CA . LYS A 1 109 ? 2.574 23.375 0.827 1 92.75 109 LYS A CA 1
ATOM 870 C C . LYS A 1 109 ? 2.451 24.344 2 1 92.75 109 LYS A C 1
ATOM 872 O O . LYS A 1 109 ? 3.449 24.688 2.645 1 92.75 109 LYS A O 1
ATOM 877 N N . GLY A 1 110 ? 1.273 24.781 2.246 1 88.38 110 GLY A N 1
ATOM 878 C CA . GLY A 1 110 ? 1.034 25.625 3.406 1 88.38 110 GLY A CA 1
ATOM 879 C C . GLY A 1 110 ? 1.436 24.969 4.715 1 88.38 110 GLY A C 1
ATOM 880 O O . GLY A 1 110 ? 1.928 25.641 5.625 1 88.38 110 GLY A O 1
ATOM 881 N N . ILE A 1 111 ? 1.254 23.688 4.789 1 89.5 111 ILE A N 1
ATOM 882 C CA . ILE A 1 111 ? 1.615 22.922 5.984 1 89.5 111 ILE A CA 1
ATOM 883 C C . ILE A 1 111 ? 3.131 22.734 6.035 1 89.5 111 ILE A C 1
ATOM 885 O O . ILE A 1 111 ? 3.756 22.984 7.07 1 89.5 111 ILE A O 1
ATOM 889 N N . LEU A 1 112 ? 3.736 22.375 4.934 1 90.81 112 LEU A N 1
ATOM 890 C CA . LEU A 1 112 ? 5.156 22.047 4.879 1 90.81 112 LEU A CA 1
ATOM 891 C C . LEU A 1 112 ? 6.008 23.297 5.09 1 90.81 112 LEU A C 1
ATOM 893 O O . LEU A 1 112 ? 7.125 23.203 5.605 1 90.81 112 LEU A O 1
ATOM 897 N N . GLU A 1 113 ? 5.465 24.422 4.801 1 88.25 113 GLU A N 1
ATOM 898 C CA . GLU A 1 113 ? 6.199 25.688 4.906 1 88.25 113 GLU A CA 1
ATOM 899 C C . GLU A 1 113 ? 5.781 26.469 6.152 1 88.25 113 GLU A C 1
ATOM 901 O O . GLU A 1 113 ? 6.246 27.578 6.375 1 88.25 113 GLU A O 1
ATOM 906 N N . SER A 1 114 ? 4.988 25.859 6.883 1 84.31 114 SER A N 1
ATOM 907 C CA . SER A 1 114 ? 4.488 26.547 8.078 1 84.31 114 SER A CA 1
ATOM 908 C C . SER A 1 114 ? 5.508 26.5 9.211 1 84.31 114 SER A C 1
ATOM 910 O O . SER A 1 114 ? 6.66 26.109 9 1 84.31 114 SER A O 1
ATOM 912 N N . GLU A 1 115 ? 4.98 27 10.398 1 82.19 115 GLU A N 1
ATOM 913 C CA . GLU A 1 115 ? 5.828 27.016 11.586 1 82.19 115 GLU A CA 1
ATOM 914 C C . GLU A 1 115 ? 5.758 25.688 12.328 1 82.19 115 GLU A C 1
ATOM 916 O O . GLU A 1 115 ? 6.105 25.609 13.508 1 82.19 115 GLU A O 1
ATOM 921 N N . LEU A 1 116 ? 5.297 24.688 11.586 1 84.06 116 LEU A N 1
ATOM 922 C CA . LEU A 1 116 ? 5.34 23.344 12.164 1 84.06 116 LEU A CA 1
ATOM 923 C C . LEU A 1 116 ? 6.766 22.953 12.523 1 84.06 116 LEU A C 1
ATOM 925 O O . LEU A 1 116 ? 7.688 23.125 11.727 1 84.06 116 LEU A O 1
ATOM 929 N N . PRO A 1 117 ? 6.879 22.578 13.797 1 87.31 117 PRO A N 1
ATOM 930 C CA . PRO A 1 117 ? 8.227 22.156 14.18 1 87.31 117 PRO A CA 1
ATOM 931 C C . PRO A 1 117 ? 8.828 21.141 13.211 1 87.31 117 PRO A C 1
ATOM 933 O O . PRO A 1 117 ? 8.117 20.266 12.703 1 87.31 117 PRO A O 1
ATOM 936 N N . ILE A 1 118 ? 10.086 21.219 13.008 1 88.25 118 ILE A N 1
ATOM 937 C CA . ILE A 1 118 ? 10.797 20.453 11.984 1 88.25 118 ILE A CA 1
ATOM 938 C C . ILE A 1 118 ? 10.789 18.969 12.367 1 88.25 118 ILE A C 1
ATOM 940 O O . ILE A 1 118 ? 10.914 18.094 11.5 1 88.25 118 ILE A O 1
ATOM 944 N N . ASP A 1 119 ? 10.57 18.703 13.609 1 89.19 119 ASP A N 1
ATOM 945 C CA . ASP A 1 119 ? 10.648 17.312 14.078 1 89.19 119 ASP A CA 1
ATOM 946 C C . ASP A 1 119 ? 9.289 16.625 13.961 1 89.19 119 ASP A C 1
ATOM 948 O O . ASP A 1 119 ? 9.188 15.414 14.195 1 89.19 119 ASP A O 1
ATOM 952 N N . VAL A 1 120 ? 8.266 17.375 13.586 1 90.69 120 VAL A N 1
ATOM 953 C CA . VAL A 1 120 ? 6.945 16.781 13.375 1 90.69 120 VAL A CA 1
ATOM 954 C C . VAL A 1 120 ? 6.875 16.141 11.992 1 90.69 120 VAL A C 1
ATOM 956 O O . VAL A 1 120 ? 6.945 16.828 10.977 1 90.69 120 VAL A O 1
ATOM 959 N N . PRO A 1 121 ? 6.727 14.836 11.93 1 92.62 121 PRO A N 1
ATOM 960 C CA . PRO A 1 121 ? 6.668 14.172 10.633 1 92.62 121 PRO A CA 1
ATOM 961 C C . PRO A 1 121 ? 5.34 14.398 9.906 1 92.62 121 PRO A C 1
ATOM 963 O O . PRO A 1 121 ? 4.301 14.555 10.555 1 92.62 121 PRO A O 1
ATOM 966 N N . VAL A 1 122 ? 5.426 14.422 8.633 1 94.19 122 VAL A N 1
ATOM 967 C CA . VAL A 1 122 ? 4.25 14.578 7.785 1 94.19 122 VAL A CA 1
ATOM 968 C C . VAL A 1 122 ? 4.129 13.375 6.844 1 94.19 122 VAL A C 1
ATOM 970 O O . VAL A 1 122 ? 5.082 13.047 6.133 1 94.19 122 VAL A O 1
ATOM 973 N N . VAL A 1 123 ? 2.977 12.719 6.891 1 96.12 123 VAL A N 1
ATOM 974 C CA . VAL A 1 123 ? 2.664 11.633 5.969 1 96.12 123 VAL A CA 1
ATOM 975 C C . VAL A 1 123 ? 1.606 12.086 4.969 1 96.12 123 VAL A C 1
ATOM 977 O O . VAL A 1 123 ? 0.606 12.703 5.352 1 96.12 123 VAL A O 1
ATOM 980 N N . ILE A 1 124 ? 1.871 11.82 3.783 1 97.88 124 ILE A N 1
ATOM 981 C CA . ILE A 1 124 ? 0.886 12.07 2.738 1 97.88 124 ILE A CA 1
ATOM 982 C C . ILE A 1 124 ? 0.275 10.75 2.277 1 97.88 124 ILE A C 1
ATOM 984 O O . ILE A 1 124 ? 0.997 9.812 1.941 1 97.88 124 ILE A O 1
ATOM 988 N N . LEU A 1 125 ? -1.029 10.672 2.334 1 98.06 125 LEU A N 1
ATOM 989 C CA . LEU A 1 125 ? -1.745 9.508 1.822 1 98.06 125 LEU A CA 1
ATOM 990 C C . LEU A 1 125 ? -2.426 9.836 0.496 1 98.06 125 LEU A C 1
ATOM 992 O O . LEU A 1 125 ? -3.391 10.602 0.458 1 98.06 125 LEU A O 1
ATOM 996 N N . GLY A 1 126 ? -1.805 9.352 -0.601 1 98.31 126 GLY A N 1
ATOM 997 C CA . GLY A 1 126 ? -2.551 9.344 -1.849 1 98.31 126 GLY A CA 1
ATOM 998 C C . GLY A 1 126 ? -3.637 8.281 -1.886 1 98.31 126 GLY A C 1
ATOM 999 O O . GLY A 1 126 ? -3.367 7.121 -2.197 1 98.31 126 GLY A O 1
ATOM 1000 N N . ASN A 1 127 ? -4.887 8.727 -1.608 1 97.81 127 ASN A N 1
ATOM 1001 C CA . ASN A 1 127 ? -5.988 7.801 -1.374 1 97.81 127 ASN A CA 1
ATOM 1002 C C . ASN A 1 127 ? -6.848 7.621 -2.623 1 97.81 127 ASN A C 1
ATOM 1004 O O . ASN A 1 127 ? -6.68 8.344 -3.605 1 97.81 127 ASN A O 1
ATOM 1008 N N . LYS A 1 128 ? -7.656 6.574 -2.611 1 97.69 128 LYS A N 1
ATOM 1009 C CA . LYS A 1 128 ? -8.625 6.203 -3.641 1 97.69 128 LYS A CA 1
ATOM 1010 C C . LYS A 1 128 ? -7.922 5.707 -4.902 1 97.69 128 LYS A C 1
ATOM 1012 O O . LYS A 1 128 ? -8.328 6.047 -6.016 1 97.69 128 LYS A O 1
ATOM 1017 N N . THR A 1 129 ? -6.824 4.98 -4.676 1 97.38 129 THR A N 1
ATOM 1018 C CA . THR A 1 129 ? -6.09 4.375 -5.781 1 97.38 129 THR A CA 1
ATOM 1019 C C . THR A 1 129 ? -6.922 3.283 -6.449 1 97.38 129 THR A C 1
ATOM 1021 O O . THR A 1 129 ? -6.535 2.752 -7.492 1 97.38 129 THR A O 1
ATOM 1024 N N . ASP A 1 130 ? -8.094 2.977 -5.895 1 95.25 130 ASP A N 1
ATOM 1025 C CA . ASP A 1 130 ? -9 1.966 -6.438 1 95.25 130 ASP A CA 1
ATOM 1026 C C . ASP A 1 130 ? -9.883 2.551 -7.531 1 95.25 130 ASP A C 1
ATOM 1028 O O . ASP A 1 130 ? -10.641 1.823 -8.18 1 95.25 130 ASP A O 1
ATOM 1032 N N . LYS A 1 131 ? -9.719 3.818 -7.738 1 95.94 131 LYS A N 1
ATOM 1033 C CA . LYS A 1 131 ? -10.508 4.469 -8.781 1 95.94 131 LYS A CA 1
ATOM 1034 C C . LYS A 1 131 ? -9.727 4.535 -10.094 1 95.94 131 LYS A C 1
ATOM 1036 O O . LYS A 1 131 ? -8.492 4.605 -10.086 1 95.94 131 LYS A O 1
ATOM 1041 N N . PRO A 1 132 ? -10.477 4.539 -11.195 1 96.12 132 PRO A N 1
ATOM 1042 C CA . PRO A 1 132 ? -9.797 4.672 -12.492 1 96.12 132 PRO A CA 1
ATOM 1043 C C . PRO A 1 132 ? -9.18 6.055 -12.688 1 96.12 132 PRO A C 1
ATOM 1045 O O . PRO A 1 132 ? -9.703 7.051 -12.18 1 96.12 132 PRO A O 1
ATOM 1048 N N . GLY A 1 133 ? -8.094 6.109 -13.406 1 94.69 133 GLY A N 1
ATOM 1049 C CA . GLY A 1 133 ? -7.492 7.363 -13.828 1 94.69 133 GLY A CA 1
ATOM 1050 C C . GLY A 1 133 ? -6.828 8.117 -12.695 1 94.69 133 GLY A C 1
ATOM 1051 O O . GLY A 1 133 ? -6.605 9.328 -12.797 1 94.69 133 GLY A O 1
ATOM 1052 N N . CYS A 1 134 ? -6.543 7.492 -11.656 1 96 134 CYS A N 1
ATOM 1053 C CA . CYS A 1 134 ? -5.914 8.172 -10.531 1 96 134 CYS A CA 1
ATOM 1054 C C . CYS A 1 134 ? -4.434 8.406 -10.797 1 96 134 CYS A C 1
ATOM 1056 O O . CYS A 1 134 ? -3.855 7.805 -11.703 1 96 134 CYS A O 1
ATOM 1058 N N . TYR A 1 135 ? -3.822 9.344 -10.055 1 97.25 135 TYR A N 1
ATOM 1059 C CA . TYR A 1 135 ? -2.385 9.586 -10.133 1 97.25 135 TYR A CA 1
ATOM 1060 C C . TYR A 1 135 ? -1.603 8.383 -9.617 1 97.25 135 TYR A C 1
ATOM 1062 O O . TYR A 1 135 ? -1.98 7.773 -8.609 1 97.25 135 TYR A O 1
ATOM 1070 N N . GLY A 1 136 ? -0.572 8.031 -10.383 1 96.75 136 GLY A N 1
ATOM 1071 C CA . GLY A 1 136 ? 0.46 7.203 -9.781 1 96.75 136 GLY A CA 1
ATOM 1072 C C . GLY A 1 136 ? 1.341 7.965 -8.805 1 96.75 136 GLY A C 1
ATOM 1073 O O . GLY A 1 136 ? 1.23 9.188 -8.68 1 96.75 136 GLY A O 1
ATOM 1074 N N . ARG A 1 137 ? 2.158 7.227 -8.195 1 96.81 137 ARG A N 1
ATOM 1075 C CA . ARG A 1 137 ? 3.012 7.816 -7.164 1 96.81 137 ARG A CA 1
ATOM 1076 C C . ARG A 1 137 ? 3.836 8.969 -7.727 1 96.81 137 ARG A C 1
ATOM 1078 O O . ARG A 1 137 ? 3.85 10.062 -7.164 1 96.81 137 ARG A O 1
ATOM 1085 N N . VAL A 1 138 ? 4.508 8.758 -8.836 1 97.19 138 VAL A N 1
ATOM 1086 C CA . VAL A 1 138 ? 5.418 9.75 -9.406 1 97.19 138 VAL A CA 1
ATOM 1087 C C . VAL A 1 138 ? 4.629 10.969 -9.867 1 97.19 138 VAL A C 1
ATOM 1089 O O . VAL A 1 138 ? 5 12.109 -9.57 1 97.19 138 VAL A O 1
ATOM 1092 N N . GLU A 1 139 ? 3.537 10.742 -10.539 1 97.81 139 GLU A N 1
ATOM 1093 C CA . GLU A 1 139 ? 2.703 11.828 -11.047 1 97.81 139 GLU A CA 1
ATOM 1094 C C . GLU A 1 139 ? 2.102 12.648 -9.906 1 97.81 139 GLU A C 1
ATOM 1096 O O . GLU A 1 139 ? 1.954 13.867 -10.016 1 97.81 139 GLU A O 1
ATOM 1101 N N . LEU A 1 140 ? 1.784 11.945 -8.844 1 98.25 140 LEU A N 1
ATOM 1102 C CA . LEU A 1 140 ? 1.237 12.648 -7.691 1 98.25 140 LEU A CA 1
ATOM 1103 C C . LEU A 1 140 ? 2.287 13.562 -7.059 1 98.25 140 LEU A C 1
ATOM 1105 O O . LEU A 1 140 ? 2.006 14.719 -6.746 1 98.25 140 LEU A O 1
ATOM 1109 N N . LEU A 1 141 ? 3.488 13.047 -6.887 1 97.88 141 LEU A N 1
ATOM 1110 C CA . LEU A 1 141 ? 4.59 13.836 -6.352 1 97.88 141 LEU A CA 1
ATOM 1111 C C . LEU A 1 141 ? 4.828 15.086 -7.195 1 97.88 141 LEU A C 1
ATOM 1113 O O . LEU A 1 141 ? 4.996 16.188 -6.656 1 97.88 141 LEU A O 1
ATOM 1117 N N . GLU A 1 142 ? 4.75 14.914 -8.484 1 97.88 142 GLU A N 1
ATOM 1118 C CA . GLU A 1 142 ? 4.98 16.016 -9.406 1 97.88 142 GLU A CA 1
ATOM 1119 C C . GLU A 1 142 ? 3.854 17.047 -9.336 1 97.88 142 GLU A C 1
ATOM 1121 O O . GLU A 1 142 ? 4.105 18.25 -9.289 1 97.88 142 GLU A O 1
ATOM 1126 N N . SER A 1 143 ? 2.643 16.562 -9.328 1 98.12 143 SER A N 1
ATOM 1127 C CA . SER A 1 143 ? 1.483 17.453 -9.336 1 98.12 143 SER A CA 1
ATOM 1128 C C . SER A 1 143 ? 1.391 18.25 -8.039 1 98.12 143 SER A C 1
ATOM 1130 O O . SER A 1 143 ? 0.921 19.391 -8.039 1 98.12 143 SER A O 1
ATOM 1132 N N . LEU A 1 144 ? 1.864 17.625 -6.945 1 98 144 LEU A N 1
ATOM 1133 C CA . LEU A 1 144 ? 1.873 18.312 -5.656 1 98 144 LEU A CA 1
ATOM 1134 C C . LEU A 1 144 ? 3.154 19.125 -5.48 1 98 144 LEU A C 1
ATOM 1136 O O . LEU A 1 144 ? 3.262 19.922 -4.551 1 98 144 LEU A O 1
ATOM 1140 N N . GLU A 1 145 ? 4.137 18.891 -6.34 1 97.56 145 GLU A N 1
ATOM 1141 C CA . GLU A 1 145 ? 5.438 19.562 -6.305 1 97.56 145 GLU A CA 1
ATOM 1142 C C . GLU A 1 145 ? 6.125 19.344 -4.961 1 97.56 145 GLU A C 1
ATOM 1144 O O . GLU A 1 145 ? 6.602 20.312 -4.348 1 97.56 145 GLU A O 1
ATOM 1149 N N . ILE A 1 146 ? 6.176 18.062 -4.539 1 96.12 146 ILE A N 1
ATOM 1150 C CA . ILE A 1 146 ? 6.77 17.766 -3.236 1 96.12 146 ILE A CA 1
ATOM 1151 C C . ILE A 1 146 ? 7.855 16.703 -3.389 1 96.12 146 ILE A C 1
ATOM 1153 O O . ILE A 1 146 ? 8.172 15.992 -2.436 1 96.12 146 ILE A O 1
ATOM 1157 N N . GLN A 1 147 ? 8.445 16.547 -4.535 1 94.31 147 GLN A N 1
ATOM 1158 C CA . GLN A 1 147 ? 9.477 15.555 -4.809 1 94.31 147 GLN A CA 1
ATOM 1159 C C . GLN A 1 147 ? 10.664 15.719 -3.865 1 94.31 147 GLN A C 1
ATOM 1161 O O . GLN A 1 147 ? 11.258 14.734 -3.424 1 94.31 147 GLN A O 1
ATOM 1166 N N . GLU A 1 148 ? 10.898 16.938 -3.521 1 91.5 148 GLU A N 1
ATOM 1167 C CA . GLU A 1 148 ? 12.07 17.219 -2.697 1 91.5 148 GLU A CA 1
ATOM 1168 C C . GLU A 1 148 ? 11.734 17.109 -1.212 1 91.5 148 GLU A C 1
ATOM 1170 O O . GLU A 1 148 ? 12.641 17.078 -0.37 1 91.5 148 GLU A O 1
ATOM 1175 N N . ASP A 1 149 ? 10.438 17.125 -0.924 1 92.69 149 ASP A N 1
ATOM 1176 C CA . ASP A 1 149 ? 10.008 17.094 0.471 1 92.69 149 ASP A CA 1
ATOM 1177 C C . ASP A 1 149 ? 9.945 15.664 0.995 1 92.69 149 ASP A C 1
ATOM 1179 O O . ASP A 1 149 ? 10.133 15.43 2.189 1 92.69 149 ASP A O 1
ATOM 1183 N N . VAL A 1 150 ? 9.672 14.75 0.028 1 93.94 150 VAL A N 1
ATOM 1184 C CA . VAL A 1 150 ? 9.445 13.359 0.413 1 93.94 150 VAL A CA 1
ATOM 1185 C C . VAL A 1 150 ? 10.781 12.609 0.435 1 93.94 150 VAL A C 1
ATOM 1187 O O . VAL A 1 150 ? 11.625 12.812 -0.436 1 93.94 150 VAL A O 1
ATOM 1190 N N . GLN A 1 151 ? 10.852 11.781 1.401 1 88.94 151 GLN A N 1
ATOM 1191 C CA . GLN A 1 151 ? 12.062 10.984 1.538 1 88.94 151 GLN A CA 1
ATOM 1192 C C . GLN A 1 151 ? 12.195 9.984 0.392 1 88.94 151 GLN A C 1
ATOM 1194 O O . GLN A 1 151 ? 11.227 9.32 0.024 1 88.94 151 GLN A O 1
ATOM 1199 N N . LYS A 1 152 ? 13.43 10.07 -0.123 1 85.12 152 LYS A N 1
ATOM 1200 C CA . LYS A 1 152 ? 13.742 9.086 -1.153 1 85.12 152 LYS A CA 1
ATOM 1201 C C . LYS A 1 152 ? 14.398 7.844 -0.548 1 85.12 152 LYS A C 1
ATOM 1203 O O . LYS A 1 152 ? 15.086 7.934 0.467 1 85.12 152 LYS A O 1
ATOM 1208 N N . TYR A 1 153 ? 14.062 6.738 -1.212 1 77.12 153 TYR A N 1
ATOM 1209 C CA . TYR A 1 153 ? 14.641 5.496 -0.707 1 77.12 153 TYR A CA 1
ATOM 1210 C C . TYR A 1 153 ? 16.156 5.582 -0.652 1 77.12 153 TYR A C 1
ATOM 1212 O O . TYR A 1 153 ? 16.797 6.047 -1.602 1 77.12 153 TYR A O 1
ATOM 1220 N N . GLY A 1 154 ? 16.609 5.117 0.479 1 68.62 154 GLY A N 1
ATOM 1221 C CA . GLY A 1 154 ? 18.062 5.082 0.628 1 68.62 154 GLY A CA 1
ATOM 1222 C C . GLY A 1 154 ? 18.641 6.398 1.103 1 68.62 154 GLY A C 1
ATOM 1223 O O . GLY A 1 154 ? 19.828 6.477 1.432 1 68.62 154 GLY A O 1
ATOM 1224 N N . GLU A 1 155 ? 17.797 7.477 1.021 1 68.94 155 GLU A N 1
ATOM 1225 C CA . GLU A 1 155 ? 18.312 8.773 1.453 1 68.94 155 GLU A CA 1
ATOM 1226 C C . GLU A 1 155 ? 17.938 9.07 2.9 1 68.94 155 GLU A C 1
ATOM 1228 O O . GLU A 1 155 ? 16.844 8.695 3.346 1 68.94 155 GLU A O 1
ATOM 1233 N N . ASN A 1 156 ? 18.938 9.148 3.809 1 58.62 156 ASN A N 1
ATOM 1234 C CA . ASN A 1 156 ? 18.672 9.594 5.176 1 58.62 156 ASN A CA 1
ATOM 1235 C C . ASN A 1 156 ? 18.406 11.094 5.238 1 58.62 156 ASN A C 1
ATOM 1237 O O . ASN A 1 156 ? 19.266 11.898 4.887 1 58.62 156 ASN A O 1
ATOM 1241 N N . ASN A 1 157 ? 17.203 11.523 4.922 1 58.12 157 ASN A N 1
ATOM 1242 C CA . ASN A 1 157 ? 17.016 12.961 5.102 1 58.12 157 ASN A CA 1
ATOM 1243 C C . ASN A 1 157 ? 17.312 13.391 6.539 1 58.12 157 ASN A C 1
ATOM 1245 O O . ASN A 1 157 ? 16.391 13.586 7.328 1 58.12 157 ASN A O 1
ATOM 1249 N N . GLN A 1 158 ? 18.5 13.102 6.98 1 60.28 158 GLN A N 1
ATOM 1250 C CA . GLN A 1 158 ? 18.891 13.445 8.344 1 60.28 158 GLN A CA 1
ATOM 1251 C C . GLN A 1 158 ? 18.688 14.93 8.625 1 60.28 158 GLN A C 1
ATOM 1253 O O . GLN A 1 158 ? 18.438 15.32 9.766 1 60.28 158 GLN A O 1
ATOM 1258 N N . GLN A 1 159 ? 18.672 15.805 7.465 1 71.19 159 GLN A N 1
ATOM 1259 C CA . GLN A 1 159 ? 18.5 17.219 7.777 1 71.19 159 GLN A CA 1
ATOM 1260 C C . GLN A 1 159 ? 17.141 17.719 7.277 1 71.19 159 GLN A C 1
ATOM 1262 O O . GLN A 1 159 ? 16.766 17.453 6.137 1 71.19 159 GLN A O 1
ATOM 1267 N N . GLY A 1 160 ? 16.125 17.844 8.203 1 82.19 160 GLY A N 1
ATOM 1268 C CA . GLY A 1 160 ? 14.844 18.438 7.879 1 82.19 160 GLY A CA 1
ATOM 1269 C C . GLY A 1 160 ? 13.656 17.625 8.352 1 82.19 160 GLY A C 1
ATOM 1270 O O . GLY A 1 160 ? 13.82 16.656 9.102 1 82.19 160 GLY A O 1
ATOM 1271 N N . ARG A 1 161 ? 12.562 17.984 7.816 1 90.69 161 ARG A N 1
ATOM 1272 C CA . ARG A 1 161 ? 11.328 17.328 8.242 1 90.69 161 ARG A CA 1
ATOM 1273 C C . ARG A 1 161 ? 11.172 15.961 7.582 1 90.69 161 ARG A C 1
ATOM 1275 O O . ARG A 1 161 ? 11.406 15.82 6.379 1 90.69 161 ARG A O 1
ATOM 1282 N N . GLN A 1 162 ? 10.836 14.992 8.398 1 91.69 162 GLN A N 1
ATOM 1283 C CA . GLN A 1 162 ? 10.508 13.68 7.852 1 91.69 162 GLN A CA 1
ATOM 1284 C C . GLN A 1 162 ? 9.156 13.695 7.145 1 91.69 162 GLN A C 1
ATOM 1286 O O . GLN A 1 162 ? 8.141 14.023 7.758 1 91.69 162 GLN A O 1
ATOM 1291 N N . CYS A 1 163 ? 9.203 13.445 5.875 1 94.81 163 CYS A N 1
ATOM 1292 C CA . CYS A 1 163 ? 8.008 13.453 5.035 1 94.81 163 CYS A CA 1
ATOM 1293 C C . CYS A 1 163 ? 8 12.25 4.09 1 94.81 163 CYS A C 1
ATOM 1295 O O . CYS A 1 163 ? 9.016 11.938 3.471 1 94.81 163 CYS A O 1
ATOM 1297 N N . GLN A 1 164 ? 6.859 11.523 4.039 1 95.5 164 GLN A N 1
ATOM 1298 C CA . GLN A 1 164 ? 6.793 10.367 3.156 1 95.5 164 GLN A CA 1
ATOM 1299 C C . GLN A 1 164 ? 5.402 10.219 2.541 1 95.5 164 GLN A C 1
ATOM 1301 O O . GLN A 1 164 ? 4.402 10.602 3.156 1 95.5 164 GLN A O 1
ATOM 1306 N N . LEU A 1 165 ? 5.402 9.672 1.335 1 97.5 165 LEU A N 1
ATOM 1307 C CA . LEU A 1 165 ? 4.16 9.43 0.61 1 97.5 165 LEU A CA 1
ATOM 1308 C C . LEU A 1 165 ? 3.828 7.945 0.583 1 97.5 165 LEU A C 1
ATOM 1310 O O . LEU A 1 165 ? 4.699 7.113 0.321 1 97.5 165 LEU A O 1
ATOM 1314 N N . PHE A 1 166 ? 2.57 7.602 0.895 1 97.19 166 PHE A N 1
ATOM 1315 C CA . PHE A 1 166 ? 2.016 6.262 0.759 1 97.19 166 PHE A CA 1
ATOM 1316 C C . PHE A 1 166 ? 0.771 6.273 -0.119 1 97.19 166 PHE A C 1
ATOM 1318 O O . PHE A 1 166 ? -0.144 7.07 0.106 1 97.19 166 PHE A O 1
ATOM 1325 N N . MET A 1 167 ? 0.794 5.441 -1.159 1 98 167 MET A N 1
ATOM 1326 C CA . MET A 1 167 ? -0.406 5.281 -1.975 1 98 167 MET A CA 1
ATOM 1327 C C . MET A 1 167 ? -1.371 4.289 -1.331 1 98 167 MET A C 1
ATOM 1329 O O . MET A 1 167 ? -0.979 3.18 -0.971 1 98 167 MET A O 1
ATOM 1333 N N . THR A 1 168 ? -2.674 4.738 -1.168 1 97.19 168 THR A N 1
ATOM 1334 C CA . THR A 1 168 ? -3.57 3.941 -0.337 1 97.19 168 THR A CA 1
ATOM 1335 C C . THR A 1 168 ? -4.934 3.785 -1.008 1 97.19 168 THR A C 1
ATOM 1337 O O . THR A 1 168 ? -5.297 4.578 -1.879 1 97.19 168 THR A O 1
ATOM 1340 N N . SER A 1 169 ? -5.602 2.727 -0.68 1 95.69 169 SER A N 1
ATOM 1341 C CA . SER A 1 169 ? -7.039 2.543 -0.862 1 95.69 169 SER A CA 1
ATOM 1342 C C . SER A 1 169 ? -7.715 2.164 0.45 1 95.69 169 SER A C 1
ATOM 1344 O O . SER A 1 169 ? -7.594 1.028 0.914 1 95.69 169 SER A O 1
ATOM 1346 N N . MET A 1 170 ? -8.414 3.127 1.025 1 91.12 170 MET A N 1
ATOM 1347 C CA . MET A 1 170 ? -9.117 2.846 2.273 1 91.12 170 MET A CA 1
ATOM 1348 C C . MET A 1 170 ? -10.258 1.857 2.047 1 91.12 170 MET A C 1
ATOM 1350 O O . MET A 1 170 ? -10.562 1.046 2.922 1 91.12 170 MET A O 1
ATOM 1354 N N . LEU A 1 171 ? -10.773 1.904 0.843 1 90.94 171 LEU A N 1
ATOM 1355 C CA . LEU A 1 171 ? -11.812 0.947 0.494 1 90.94 171 LEU A CA 1
ATOM 1356 C C . LEU A 1 171 ? -11.297 -0.483 0.591 1 90.94 171 LEU A C 1
ATOM 1358 O O . LEU A 1 171 ? -11.93 -1.338 1.212 1 90.94 171 LEU A O 1
ATOM 1362 N N . TYR A 1 172 ? -10.086 -0.747 0.073 1 90.56 172 TYR A N 1
ATOM 1363 C CA . TYR A 1 172 ? -9.516 -2.086 0.066 1 90.56 172 TYR A CA 1
ATOM 1364 C C . TYR A 1 172 ? -8.602 -2.295 1.269 1 90.56 172 TYR A C 1
ATOM 1366 O O . TYR A 1 172 ? -7.934 -3.326 1.379 1 90.56 172 TYR A O 1
ATOM 1374 N N . ARG A 1 173 ? -8.492 -1.27 2.145 1 88 173 ARG A N 1
ATOM 1375 C CA . ARG A 1 173 ? -7.676 -1.316 3.355 1 88 173 ARG A CA 1
ATOM 1376 C C . ARG A 1 173 ? -6.219 -1.622 3.025 1 88 173 ARG A C 1
ATOM 1378 O O . ARG A 1 173 ? -5.594 -2.465 3.672 1 88 173 ARG A O 1
ATOM 1385 N N . GLN A 1 174 ? -5.719 -0.958 2.012 1 92.19 174 GLN A N 1
ATOM 1386 C CA . GLN A 1 174 ? -4.352 -1.181 1.554 1 92.19 174 GLN A CA 1
ATOM 1387 C C . GLN A 1 174 ? -3.525 0.1 1.643 1 92.19 174 GLN A C 1
ATOM 1389 O O . GLN A 1 174 ? -4.023 1.188 1.347 1 92.19 174 GLN A O 1
ATOM 1394 N N . GLY A 1 175 ? -2.297 -0.021 2.133 1 92.94 175 GLY A N 1
ATOM 1395 C CA . GLY A 1 175 ? -1.33 1.064 2.09 1 92.94 175 GLY A CA 1
ATOM 1396 C C . GLY A 1 175 ? -1.26 1.853 3.383 1 92.94 175 GLY A C 1
ATOM 1397 O O . GLY A 1 175 ? -0.183 2.297 3.789 1 92.94 175 GLY A O 1
ATOM 1398 N N . TYR A 1 176 ? -2.381 2.107 4.055 1 89.69 176 TYR A N 1
ATOM 1399 C CA . TYR A 1 176 ? -2.393 2.973 5.227 1 89.69 176 TYR A CA 1
ATOM 1400 C C . TYR A 1 176 ? -1.654 2.322 6.391 1 89.69 176 TYR A C 1
ATOM 1402 O O . TYR A 1 176 ? -1.08 3.014 7.234 1 89.69 176 TYR A O 1
ATOM 1410 N N . GLY A 1 177 ? -1.603 0.986 6.43 1 84.75 177 GLY A N 1
ATOM 1411 C CA . GLY A 1 177 ? -0.82 0.312 7.453 1 84.75 177 GLY A CA 1
ATOM 1412 C C . GLY A 1 177 ? 0.659 0.647 7.391 1 84.75 177 GLY A C 1
ATOM 1413 O O . GLY A 1 177 ? 1.287 0.901 8.422 1 84.75 177 GLY A O 1
ATOM 1414 N N . ASP A 1 178 ? 1.162 0.6 6.219 1 88.38 178 ASP A N 1
ATOM 1415 C CA . ASP A 1 178 ? 2.562 0.961 6.02 1 88.38 178 ASP A CA 1
ATOM 1416 C C . ASP A 1 178 ? 2.824 2.404 6.445 1 88.38 178 ASP A C 1
ATOM 1418 O O . ASP A 1 178 ? 3.877 2.709 7.012 1 88.38 178 ASP A O 1
ATOM 1422 N N . ALA A 1 179 ? 1.889 3.256 6.227 1 91.25 179 ALA A N 1
ATOM 1423 C CA . ALA A 1 179 ? 2.023 4.664 6.59 1 91.25 179 ALA A CA 1
ATOM 1424 C C . ALA A 1 179 ? 2.127 4.832 8.102 1 91.25 179 ALA A C 1
ATOM 1426 O O . ALA A 1 179 ? 2.998 5.555 8.594 1 91.25 179 ALA A O 1
ATOM 1427 N N . PHE A 1 180 ? 1.31 4.145 8.781 1 85.06 180 PHE A N 1
ATOM 1428 C CA . PHE A 1 180 ? 1.294 4.285 10.234 1 85.06 180 PHE A CA 1
ATOM 1429 C C . PHE A 1 180 ? 2.498 3.592 10.852 1 85.06 180 PHE A C 1
ATOM 1431 O O . PHE A 1 180 ? 3.02 4.039 11.875 1 85.06 180 PHE A O 1
ATOM 1438 N N . ARG A 1 181 ? 2.936 2.58 10.227 1 82.88 181 ARG A N 1
ATOM 1439 C CA . ARG A 1 181 ? 4.176 1.963 10.68 1 82.88 181 ARG A CA 1
ATOM 1440 C C . ARG A 1 181 ? 5.355 2.918 10.523 1 82.88 181 ARG A C 1
ATOM 1442 O O . ARG A 1 181 ? 6.195 3.027 11.414 1 82.88 181 ARG A O 1
ATOM 1449 N N . TRP A 1 182 ? 5.391 3.463 9.445 1 86.75 182 TRP A N 1
ATOM 1450 C CA . TRP A 1 182 ? 6.43 4.457 9.195 1 86.75 182 TRP A CA 1
ATOM 1451 C C . TRP A 1 182 ? 6.359 5.586 10.219 1 86.75 182 TRP A C 1
ATOM 1453 O O . TRP A 1 182 ? 7.383 6.004 10.766 1 86.75 182 TRP A O 1
ATOM 1463 N N . LEU A 1 183 ? 5.148 6.082 10.438 1 85.94 183 LEU A N 1
ATOM 1464 C CA . LEU A 1 183 ? 4.941 7.164 11.391 1 85.94 183 LEU A CA 1
ATOM 1465 C C . LEU A 1 183 ? 5.402 6.754 12.789 1 85.94 183 LEU A C 1
ATOM 1467 O O . LEU A 1 183 ? 6.051 7.535 13.484 1 85.94 183 LEU A O 1
ATOM 1471 N N . ALA A 1 184 ? 5.047 5.555 13.125 1 79.31 184 ALA A N 1
ATOM 1472 C CA . ALA A 1 184 ? 5.426 5.039 14.438 1 79.31 184 ALA A CA 1
ATOM 1473 C C . ALA A 1 184 ? 6.945 5.008 14.594 1 79.31 184 ALA A C 1
ATOM 1475 O O . ALA A 1 184 ? 7.469 5.266 15.68 1 79.31 184 ALA A O 1
ATOM 1476 N N . ALA A 1 185 ? 7.609 4.758 13.516 1 77.88 185 ALA A N 1
ATOM 1477 C CA . ALA A 1 185 ? 9.062 4.68 13.547 1 77.88 185 ALA A CA 1
ATOM 1478 C C . ALA A 1 185 ? 9.688 6.07 13.68 1 77.88 185 ALA A C 1
ATOM 1480 O O . ALA A 1 185 ? 10.852 6.199 14.07 1 77.88 185 ALA A O 1
ATOM 1481 N N . GLN A 1 186 ? 8.906 7.102 13.281 1 79.81 186 GLN A N 1
ATOM 1482 C CA . GLN A 1 186 ? 9.414 8.469 13.367 1 79.81 186 GLN A CA 1
ATOM 1483 C C . GLN A 1 186 ? 9.188 9.055 14.758 1 79.81 186 GLN A C 1
ATOM 1485 O O . GLN A 1 186 ? 9.789 10.062 15.117 1 79.81 186 GLN A O 1
ATOM 1490 N N . LEU A 1 187 ? 8.289 8.484 15.492 1 72.75 187 LEU A N 1
ATOM 1491 C CA . LEU A 1 187 ? 7.922 9.023 16.797 1 72.75 187 LEU A CA 1
ATOM 1492 C C . LEU A 1 187 ? 8.789 8.422 17.891 1 72.75 187 LEU A C 1
ATOM 1494 O O . LEU A 1 187 ? 9.164 9.109 18.844 1 72.75 187 LEU A O 1
ATOM 1498 N N . MET B 1 1 ? 13.383 -3.766 13.305 1 33.81 1 MET B N 1
ATOM 1499 C CA . MET B 1 1 ? 12.219 -4.215 14.062 1 33.81 1 MET B CA 1
ATOM 1500 C C . MET B 1 1 ? 11.008 -4.391 13.148 1 33.81 1 MET B C 1
ATOM 1502 O O . MET B 1 1 ? 10 -4.969 13.555 1 33.81 1 MET B O 1
ATOM 1506 N N . PHE B 1 2 ? 11.023 -3.705 11.961 1 40.84 2 PHE B N 1
ATOM 1507 C CA . PHE B 1 2 ? 9.977 -3.523 10.961 1 40.84 2 PHE B CA 1
ATOM 1508 C C . PHE B 1 2 ? 9.617 -4.852 10.297 1 40.84 2 PHE B C 1
ATOM 1510 O O . PHE B 1 2 ? 8.445 -5.148 10.086 1 40.84 2 PHE B O 1
ATOM 1517 N N . LEU B 1 3 ? 10.727 -5.645 9.891 1 48.16 3 LEU B N 1
ATOM 1518 C CA . LEU B 1 3 ? 10.633 -6.871 9.109 1 48.16 3 LEU B CA 1
ATOM 1519 C C . LEU B 1 3 ? 10.008 -7.996 9.93 1 48.16 3 LEU B C 1
ATOM 1521 O O . LEU B 1 3 ? 9.438 -8.938 9.375 1 48.16 3 LEU B O 1
ATOM 1525 N N . ASN B 1 4 ? 9.922 -7.664 11.211 1 57.66 4 ASN B N 1
ATOM 1526 C CA . ASN B 1 4 ? 9.539 -8.711 12.156 1 57.66 4 ASN B CA 1
ATOM 1527 C C . ASN B 1 4 ? 8.039 -8.977 12.109 1 57.66 4 ASN B C 1
ATOM 1529 O O . ASN B 1 4 ? 7.602 -10.117 12.297 1 57.66 4 ASN B O 1
ATOM 1533 N N . TRP B 1 5 ? 7.504 -8.008 11.438 1 59.62 5 TRP B N 1
ATOM 1534 C CA . TRP B 1 5 ? 6.066 -8.188 11.625 1 59.62 5 TRP B CA 1
ATOM 1535 C C . TRP B 1 5 ? 5.5 -9.117 10.555 1 59.62 5 TRP B C 1
ATOM 1537 O O . TRP B 1 5 ? 4.562 -9.875 10.82 1 59.62 5 TRP B O 1
ATOM 1547 N N . ILE B 1 6 ? 6.129 -9.086 9.305 1 63.22 6 ILE B N 1
ATOM 1548 C CA . ILE B 1 6 ? 5.645 -10 8.273 1 63.22 6 ILE B CA 1
ATOM 1549 C C . ILE B 1 6 ? 5.887 -11.445 8.719 1 63.22 6 ILE B C 1
ATOM 1551 O O . ILE B 1 6 ? 5.016 -12.305 8.562 1 63.22 6 ILE B O 1
ATOM 1555 N N . TRP B 1 7 ? 6.973 -11.414 9.32 1 62.97 7 TRP B N 1
ATOM 1556 C CA . TRP B 1 7 ? 7.336 -12.742 9.789 1 62.97 7 TRP B CA 1
ATOM 1557 C C . TRP B 1 7 ? 6.422 -13.195 10.922 1 62.97 7 TRP B C 1
ATOM 1559 O O . TRP B 1 7 ? 6.031 -14.359 10.984 1 62.97 7 TRP B O 1
ATOM 1569 N N . ASP B 1 8 ? 6.188 -12.211 11.68 1 64.31 8 ASP B N 1
ATOM 1570 C CA . ASP B 1 8 ? 5.281 -12.531 12.773 1 64.31 8 ASP B CA 1
ATOM 1571 C C . ASP B 1 8 ? 3.924 -12.992 12.258 1 64.31 8 ASP B C 1
ATOM 1573 O O . ASP B 1 8 ? 3.344 -13.945 12.781 1 64.31 8 ASP B O 1
ATOM 1577 N N . ILE B 1 9 ? 3.6 -12.461 11.219 1 63.66 9 ILE B N 1
ATOM 1578 C CA . ILE B 1 9 ? 2.307 -12.781 10.625 1 63.66 9 ILE B CA 1
ATOM 1579 C C . ILE B 1 9 ? 2.365 -14.164 9.969 1 63.66 9 ILE B C 1
ATOM 1581 O O . ILE B 1 9 ? 1.49 -15 10.195 1 63.66 9 ILE B O 1
ATOM 1585 N N . LEU B 1 10 ? 3.436 -14.305 9.211 1 63.06 10 LEU B N 1
ATOM 1586 C CA . LEU B 1 10 ? 3.547 -15.555 8.469 1 63.06 10 LEU B CA 1
ATOM 1587 C C . LEU B 1 10 ? 3.801 -16.734 9.414 1 63.06 10 LEU B C 1
ATOM 1589 O O . LEU B 1 10 ? 3.264 -17.812 9.219 1 63.06 10 LEU B O 1
ATOM 1593 N N . PHE B 1 11 ? 4.578 -16.375 10.375 1 60.62 11 PHE B N 1
ATOM 1594 C CA . PHE B 1 11 ? 4.883 -17.406 11.359 1 60.62 11 PHE B CA 1
ATOM 1595 C C . PHE B 1 11 ? 3.623 -17.828 12.102 1 60.62 11 PHE B C 1
ATOM 1597 O O . PHE B 1 11 ? 3.42 -19.016 12.359 1 60.62 11 PHE B O 1
ATOM 1604 N N . TYR B 1 12 ? 2.996 -16.828 12.508 1 59.12 12 TYR B N 1
ATOM 1605 C CA . TYR B 1 12 ? 1.759 -17.125 13.227 1 59.12 12 TYR B CA 1
ATOM 1606 C C . TYR B 1 12 ? 0.845 -18.016 12.398 1 59.12 12 TYR B C 1
ATOM 1608 O O . TYR B 1 12 ? 0.259 -18.969 12.93 1 59.12 12 TYR B O 1
ATOM 1616 N N . PHE B 1 13 ? 0.84 -17.75 11.242 1 57.34 13 PHE B N 1
ATOM 1617 C CA . PHE B 1 13 ? -0.081 -18.516 10.414 1 57.34 13 PHE B CA 1
ATOM 1618 C C . PHE B 1 13 ? 0.588 -19.781 9.891 1 57.34 13 PHE B C 1
ATOM 1620 O O . PHE B 1 13 ? -0.069 -20.812 9.711 1 57.34 13 PHE B O 1
ATOM 1627 N N . GLY B 1 14 ? 1.855 -19.641 9.398 1 54.47 14 GLY B N 1
ATOM 1628 C CA . GLY B 1 14 ? 2.594 -20.75 8.82 1 54.47 14 GLY B CA 1
ATOM 1629 C C . GLY B 1 14 ? 3.107 -21.734 9.867 1 54.47 14 GLY B C 1
ATOM 1630 O O . GLY B 1 14 ? 3.625 -22.797 9.523 1 54.47 14 GLY B O 1
ATOM 1631 N N . PHE B 1 15 ? 3.371 -21.094 11.062 1 49.03 15 PHE B N 1
ATOM 1632 C CA . PHE B 1 15 ? 4.039 -21.953 12.031 1 49.03 15 PHE B CA 1
ATOM 1633 C C . PHE B 1 15 ? 3.51 -23.375 11.953 1 49.03 15 PHE B C 1
ATOM 1635 O O . PHE B 1 15 ? 4.281 -24.344 12.023 1 49.03 15 PHE B O 1
ATOM 1642 N N . TYR B 1 16 ? 2.312 -23.438 12.086 1 47.72 16 TYR B N 1
ATOM 1643 C CA . TYR B 1 16 ? 1.992 -24.844 12.305 1 47.72 16 TYR B CA 1
ATOM 1644 C C . TYR B 1 16 ? 1.982 -25.609 10.992 1 47.72 16 TYR B C 1
ATOM 1646 O O . TYR B 1 16 ? 2.096 -26.844 10.984 1 47.72 16 TYR B O 1
ATOM 1654 N N . LYS B 1 17 ? 1.99 -24.906 9.781 1 57 17 LYS B N 1
ATOM 1655 C CA . LYS B 1 17 ? 1.875 -25.75 8.594 1 57 17 LYS B CA 1
ATOM 1656 C C . LYS B 1 17 ? 2.959 -25.422 7.574 1 57 17 LYS B C 1
ATOM 1658 O O . LYS B 1 17 ? 3.299 -24.25 7.379 1 57 17 LYS B O 1
ATOM 1663 N N . ARG B 1 18 ? 4.023 -26.406 7.434 1 65.62 18 ARG B N 1
ATOM 1664 C CA . ARG B 1 18 ? 5.008 -26.422 6.355 1 65.62 18 ARG B CA 1
ATOM 1665 C C . ARG B 1 18 ? 4.434 -25.812 5.082 1 65.62 18 ARG B C 1
ATOM 1667 O O . ARG B 1 18 ? 4.039 -26.531 4.164 1 65.62 18 ARG B O 1
ATOM 1674 N N . ALA B 1 19 ? 4.242 -24.375 5.145 1 75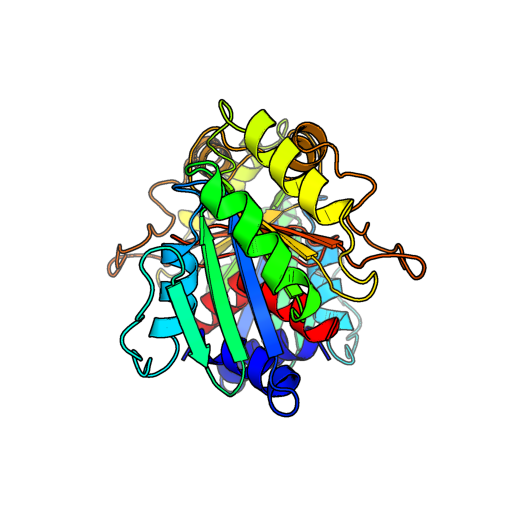.06 19 ALA B N 1
ATOM 1675 C CA . ALA B 1 19 ? 3.619 -23.719 3.994 1 75.06 19 ALA B CA 1
ATOM 1676 C C . ALA B 1 19 ? 4.641 -23.469 2.891 1 75.06 19 ALA B C 1
ATOM 1678 O O . ALA B 1 19 ? 5.805 -23.156 3.17 1 75.06 19 ALA B O 1
ATOM 1679 N N . LYS B 1 20 ? 4.199 -23.797 1.718 1 81.81 20 LYS B N 1
ATOM 1680 C CA . LYS B 1 20 ? 4.996 -23.547 0.521 1 81.81 20 LYS B CA 1
ATOM 1681 C C . LYS B 1 20 ? 4.363 -22.438 -0.33 1 81.81 20 LYS B C 1
ATOM 1683 O O . LYS B 1 20 ? 3.203 -22.562 -0.734 1 81.81 20 LYS B O 1
ATOM 1688 N N . LEU B 1 21 ? 5.16 -21.344 -0.487 1 85.62 21 LEU B N 1
ATOM 1689 C CA . LEU B 1 21 ? 4.691 -20.234 -1.312 1 85.62 21 LEU B CA 1
ATOM 1690 C C . LEU B 1 21 ? 5.5 -20.141 -2.602 1 85.62 21 LEU B C 1
ATOM 1692 O O . LEU B 1 21 ? 6.73 -20.219 -2.574 1 85.62 21 LEU B O 1
ATOM 1696 N N . MET B 1 22 ? 4.82 -20.062 -3.631 1 87.62 22 MET B N 1
ATOM 1697 C CA . MET B 1 22 ? 5.453 -19.875 -4.934 1 87.62 22 MET B CA 1
ATOM 1698 C C . MET B 1 22 ? 5.414 -18.422 -5.363 1 87.62 22 MET B C 1
ATOM 1700 O O . MET B 1 22 ? 4.363 -17.781 -5.309 1 87.62 22 MET B O 1
ATOM 1704 N N . ILE B 1 23 ? 6.617 -17.875 -5.688 1 90.19 23 ILE B N 1
ATOM 1705 C CA . ILE B 1 23 ? 6.734 -16.516 -6.215 1 90.19 23 ILE B CA 1
ATOM 1706 C C . ILE B 1 23 ? 7.07 -16.578 -7.703 1 90.19 23 ILE B C 1
ATOM 1708 O O . ILE B 1 23 ? 8.109 -17.109 -8.094 1 90.19 23 ILE B O 1
ATOM 1712 N N . VAL B 1 24 ? 6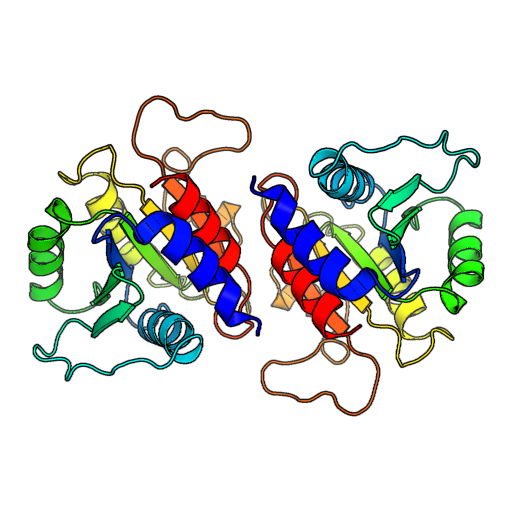.148 -16.047 -8.523 1 90.56 24 VAL B N 1
ATOM 1713 C CA . VAL B 1 24 ? 6.344 -16.141 -9.969 1 90.56 24 VAL B CA 1
ATOM 1714 C C . VAL B 1 24 ? 6.102 -14.781 -10.609 1 90.56 24 VAL B C 1
ATOM 1716 O O . VAL B 1 24 ? 5.52 -13.891 -9.984 1 90.56 24 VAL B O 1
ATOM 1719 N N . GLY B 1 25 ? 6.57 -14.617 -11.828 1 90.88 25 GLY B N 1
ATOM 1720 C CA . GLY B 1 25 ? 6.5 -13.406 -12.633 1 90.88 25 GLY B CA 1
ATOM 1721 C C . GLY B 1 25 ? 7.547 -13.359 -13.734 1 90.88 25 GLY B C 1
ATOM 1722 O O . GLY B 1 25 ? 8.438 -14.211 -13.789 1 90.88 25 GLY B O 1
ATOM 1723 N N . LEU B 1 26 ? 7.391 -12.375 -14.57 1 90.12 26 LEU B N 1
ATOM 1724 C CA . LEU B 1 26 ? 8.367 -12.211 -15.641 1 90.12 26 LEU B CA 1
ATOM 1725 C C . LEU B 1 26 ? 9.703 -11.742 -15.086 1 90.12 26 LEU B C 1
ATOM 1727 O O . LEU B 1 26 ? 9.805 -11.391 -13.906 1 90.12 26 LEU B O 1
ATOM 1731 N N . ASP B 1 27 ? 10.688 -11.805 -15.945 1 88.19 27 ASP B N 1
ATOM 1732 C CA . ASP B 1 27 ? 12 -11.305 -15.547 1 88.19 27 ASP B CA 1
ATOM 1733 C C . ASP B 1 27 ? 11.945 -9.812 -15.234 1 88.19 27 ASP B C 1
ATOM 1735 O O . ASP B 1 27 ? 11.25 -9.055 -15.914 1 88.19 27 ASP B O 1
ATOM 1739 N N . ASN B 1 28 ? 12.539 -9.375 -14.188 1 89.81 28 ASN B N 1
ATOM 1740 C CA . ASN B 1 28 ? 12.703 -7.988 -13.773 1 89.81 28 ASN B CA 1
ATOM 1741 C C . ASN B 1 28 ? 11.445 -7.461 -13.078 1 89.81 28 ASN B C 1
ATOM 1743 O O . ASN B 1 28 ? 11.305 -6.254 -12.883 1 89.81 28 ASN B O 1
ATOM 1747 N N . ALA B 1 29 ? 10.594 -8.406 -12.742 1 93.25 29 ALA B N 1
ATOM 1748 C CA . ALA B 1 29 ? 9.359 -7.961 -12.102 1 93.25 29 ALA B CA 1
ATOM 1749 C C . ALA B 1 29 ? 9.586 -7.625 -10.633 1 93.25 29 ALA B C 1
ATOM 1751 O O . ALA B 1 29 ? 8.797 -6.898 -10.023 1 93.25 29 ALA B O 1
ATOM 1752 N N . GLY B 1 30 ? 10.625 -8.172 -9.977 1 91.62 30 GLY B N 1
ATOM 1753 C CA . GLY B 1 30 ? 10.938 -7.898 -8.586 1 91.62 30 GLY B CA 1
ATOM 1754 C C . GLY B 1 30 ? 10.977 -9.148 -7.723 1 91.62 30 GLY B C 1
ATOM 1755 O O . GLY B 1 30 ? 10.938 -9.062 -6.492 1 91.62 30 GLY B O 1
ATOM 1756 N N . LYS B 1 31 ? 11.117 -10.414 -8.312 1 86.5 31 LYS B N 1
ATOM 1757 C CA . LYS B 1 31 ? 11.117 -11.688 -7.598 1 86.5 31 LYS B CA 1
ATOM 1758 C C . LYS B 1 31 ? 12.305 -11.781 -6.641 1 86.5 31 LYS B C 1
ATOM 1760 O O . LYS B 1 31 ? 12.133 -12.062 -5.453 1 86.5 31 LYS B O 1
ATOM 1765 N N . SER B 1 32 ? 13.469 -11.461 -7.199 1 83.69 32 SER B N 1
ATOM 1766 C CA . SER B 1 32 ? 14.672 -11.531 -6.383 1 83.69 32 SER B CA 1
ATOM 1767 C C . SER B 1 32 ? 14.656 -10.492 -5.266 1 83.69 32 SER B C 1
ATOM 1769 O O . SER B 1 32 ? 15.109 -10.766 -4.152 1 83.69 32 SER B O 1
ATOM 1771 N N . THR B 1 33 ? 14.148 -9.297 -5.609 1 86.75 33 THR B N 1
ATOM 1772 C CA . THR B 1 33 ? 14.031 -8.242 -4.605 1 86.75 33 THR B CA 1
ATOM 1773 C C . THR B 1 33 ? 13.102 -8.672 -3.477 1 86.75 33 THR B C 1
ATOM 1775 O O . THR B 1 33 ? 13.406 -8.469 -2.301 1 86.75 33 THR B O 1
ATOM 1778 N N . MET B 1 34 ? 11.992 -9.258 -3.855 1 88 34 MET B N 1
ATOM 1779 C CA . MET B 1 34 ? 11.039 -9.734 -2.855 1 88 34 MET B CA 1
ATOM 1780 C C . MET B 1 34 ? 11.672 -10.781 -1.947 1 88 34 MET B C 1
ATOM 1782 O O . MET B 1 34 ? 11.539 -10.711 -0.724 1 88 34 MET B O 1
ATOM 1786 N N . LEU B 1 35 ? 12.422 -11.734 -2.529 1 81.06 35 LEU B N 1
ATOM 1787 C CA . LEU B 1 35 ? 13.078 -12.781 -1.757 1 81.06 35 LEU B CA 1
ATOM 1788 C C . LEU B 1 35 ? 14.102 -12.188 -0.794 1 81.06 35 LEU B C 1
ATOM 1790 O O . LEU B 1 35 ? 14.203 -12.625 0.354 1 81.06 35 LEU B O 1
ATOM 1794 N N . SER B 1 36 ? 14.695 -11.148 -1.288 1 81.12 36 SER B N 1
ATOM 1795 C CA . SER B 1 36 ? 15.68 -10.484 -0.444 1 81.12 36 SER B CA 1
ATOM 1796 C C . SER B 1 36 ? 15.016 -9.766 0.724 1 81.12 36 SER B C 1
ATOM 1798 O O . SER B 1 36 ? 15.523 -9.781 1.845 1 81.12 36 SER B O 1
ATOM 1800 N N . LEU B 1 37 ? 13.93 -9.117 0.435 1 79 37 LEU B N 1
ATOM 1801 C CA . LEU B 1 37 ? 13.195 -8.422 1.484 1 79 37 LEU B CA 1
ATOM 1802 C C . LEU B 1 37 ? 12.703 -9.398 2.547 1 79 37 LEU B C 1
ATOM 1804 O O . LEU B 1 37 ? 12.727 -9.094 3.74 1 79 37 LEU B O 1
ATOM 1808 N N . LEU B 1 38 ? 12.336 -10.523 2.082 1 74.69 38 LEU B N 1
ATOM 1809 C CA . LEU B 1 38 ? 11.836 -11.531 3.014 1 74.69 38 LEU B CA 1
ATOM 1810 C C . LEU B 1 38 ? 12.984 -12.133 3.82 1 74.69 38 LEU B C 1
ATOM 1812 O O . LEU B 1 38 ? 12.797 -12.516 4.98 1 74.69 38 LEU B O 1
ATOM 1816 N N . LYS B 1 39 ? 14.133 -12.211 3.146 1 69.31 39 LYS B N 1
ATOM 1817 C CA . LYS B 1 39 ? 15.312 -12.781 3.795 1 69.31 39 LYS B CA 1
ATOM 1818 C C . LYS B 1 39 ? 15.859 -11.836 4.863 1 69.31 39 LYS B C 1
ATOM 1820 O O . LYS B 1 39 ? 16.234 -12.273 5.953 1 69.31 39 LYS B O 1
ATOM 1825 N N . HIS B 1 40 ? 16.281 -10.594 4.461 1 61.03 40 HIS B N 1
ATOM 1826 C CA . HIS B 1 40 ? 16.922 -9.641 5.355 1 61.03 40 HIS B CA 1
ATOM 1827 C C . HIS B 1 40 ? 16 -9.258 6.512 1 61.03 40 HIS B C 1
ATOM 1829 O O . HIS B 1 40 ? 16.453 -8.719 7.52 1 61.03 40 HIS B O 1
ATOM 1835 N N . GLY B 1 41 ? 14.828 -9.359 6.336 1 51.16 41 GLY B N 1
ATOM 1836 C CA . GLY B 1 41 ? 14.125 -9.172 7.59 1 51.16 41 GLY B CA 1
ATOM 1837 C C . GLY B 1 41 ? 14.523 -10.172 8.656 1 51.16 41 GLY B C 1
ATOM 1838 O O . GLY B 1 41 ? 14.367 -9.906 9.852 1 51.16 41 GLY B O 1
ATOM 1839 N N . LYS B 1 42 ? 14.766 -11.594 8.555 1 47.25 42 LYS B N 1
ATOM 1840 C CA . LYS B 1 42 ? 15.391 -12.562 9.453 1 47.25 42 LYS B CA 1
ATOM 1841 C C . LYS B 1 42 ? 16.719 -13.055 8.883 1 47.25 42 LYS B C 1
ATOM 1843 O O . LYS B 1 42 ? 16.969 -12.953 7.684 1 47.25 42 LYS B O 1
ATOM 1848 N N . LEU B 1 43 ? 17.703 -13.555 9.875 1 35.84 43 LEU B N 1
ATOM 1849 C CA . LEU B 1 43 ? 18.938 -14.32 9.703 1 35.84 43 LEU B CA 1
ATOM 1850 C C . LEU B 1 43 ? 18.75 -15.43 8.664 1 35.84 43 LEU B C 1
ATOM 1852 O O . LEU B 1 43 ? 17.984 -16.375 8.891 1 35.84 43 LEU B O 1
ATOM 1856 N N . VAL B 1 44 ? 18.766 -15.078 7.508 1 41.97 44 VAL B N 1
ATOM 1857 C CA . VAL B 1 44 ? 18.578 -15.961 6.363 1 41.97 44 VAL B CA 1
ATOM 1858 C C . VAL B 1 44 ? 19.594 -17.094 6.41 1 41.97 44 VAL B C 1
ATOM 1860 O O . VAL B 1 44 ? 20.781 -16.875 6.621 1 41.97 44 VAL B O 1
ATOM 1863 N N . GLN B 1 45 ? 19.25 -18.25 6.938 1 36.12 45 GLN B N 1
ATOM 1864 C CA . GLN B 1 45 ? 20.125 -19.375 6.629 1 36.12 45 GLN B CA 1
ATOM 1865 C C . GLN B 1 45 ? 20.109 -19.688 5.133 1 36.12 45 GLN B C 1
ATOM 1867 O O . GLN B 1 45 ? 19.047 -19.812 4.531 1 36.12 45 GLN B O 1
ATOM 1872 N N . HIS B 1 46 ? 21.031 -19.062 4.473 1 38.38 46 HIS B N 1
ATOM 1873 C CA . HIS B 1 46 ? 21.25 -19.359 3.061 1 38.38 46 HIS B CA 1
ATOM 1874 C C . HIS B 1 46 ? 21.375 -20.859 2.826 1 38.38 46 HIS B C 1
ATOM 1876 O O . HIS B 1 46 ? 22.141 -21.531 3.523 1 38.38 46 HIS B O 1
ATOM 1882 N N . SER B 1 47 ? 20.484 -21.578 2.605 1 36.69 47 SER B N 1
ATOM 1883 C CA . SER B 1 47 ? 20.891 -22.891 2.1 1 36.69 47 SER B CA 1
ATOM 1884 C C . SER B 1 47 ? 21.328 -22.797 0.638 1 36.69 47 SER B C 1
ATOM 1886 O O . SER B 1 47 ? 20.734 -22.047 -0.141 1 36.69 47 SER B O 1
ATOM 1888 N N . PRO B 1 48 ? 22.531 -23.172 0.291 1 31.88 48 PRO B N 1
ATOM 1889 C CA . PRO B 1 48 ? 23.078 -23.234 -1.067 1 31.88 48 PRO B CA 1
ATOM 1890 C C . PRO B 1 48 ? 22.062 -23.719 -2.094 1 31.88 48 PRO B C 1
ATOM 1892 O O . PRO B 1 48 ? 21.359 -24.703 -1.847 1 31.88 48 PRO B O 1
ATOM 1895 N N . THR B 1 49 ? 21.312 -22.781 -2.668 1 38.41 49 THR B N 1
ATOM 1896 C CA . THR B 1 49 ? 20.438 -23.172 -3.766 1 38.41 49 THR B CA 1
ATOM 1897 C C . THR B 1 49 ? 21.141 -24.141 -4.707 1 38.41 49 THR B C 1
ATOM 1899 O O . THR B 1 49 ? 22.219 -23.844 -5.211 1 38.41 49 THR B O 1
ATOM 1902 N N . ALA B 1 50 ? 20.891 -25.312 -4.469 1 33.75 50 ALA B N 1
ATOM 1903 C CA . ALA B 1 50 ? 21.359 -26.203 -5.539 1 33.75 50 ALA B CA 1
ATOM 1904 C C . ALA B 1 50 ? 21 -25.625 -6.91 1 33.75 50 ALA B C 1
ATOM 1906 O O . ALA B 1 50 ? 21.875 -25.484 -7.773 1 33.75 50 ALA B O 1
ATOM 1907 N N . ARG B 1 51 ? 19.594 -25.844 -7.383 1 40.78 51 ARG B N 1
ATOM 1908 C CA . ARG B 1 51 ? 19.297 -25.875 -8.812 1 40.78 51 ARG B CA 1
ATOM 1909 C C . ARG B 1 51 ? 19.172 -24.469 -9.375 1 40.78 51 ARG B C 1
ATOM 1911 O O . ARG B 1 51 ? 18.656 -23.578 -8.711 1 40.78 51 ARG B O 1
ATOM 1918 N N . PRO B 1 52 ? 19.688 -24.016 -10.539 1 44.34 52 PRO B N 1
ATOM 1919 C CA . PRO B 1 52 ? 19.891 -22.766 -11.273 1 44.34 52 PRO B CA 1
ATOM 1920 C C . PRO B 1 52 ? 18.625 -21.938 -11.422 1 44.34 52 PRO B C 1
ATOM 1922 O O . PRO B 1 52 ? 18.672 -20.719 -11.508 1 44.34 52 PRO B O 1
ATOM 1925 N N . VAL B 1 53 ? 17.375 -22.516 -11.516 1 48.44 53 VAL B N 1
ATOM 1926 C CA . VAL B 1 53 ? 16.219 -21.812 -12.078 1 48.44 53 VAL B CA 1
ATOM 1927 C C . VAL B 1 53 ? 15.336 -21.297 -10.953 1 48.44 53 VAL B C 1
ATOM 1929 O O . VAL B 1 53 ? 14.383 -20.547 -11.195 1 48.44 53 VAL B O 1
ATOM 1932 N N . SER B 1 54 ? 15.484 -21.766 -9.789 1 59.38 54 SER B N 1
ATOM 1933 C CA . SER B 1 54 ? 14.625 -21.328 -8.695 1 59.38 54 SER B CA 1
ATOM 1934 C C . SER B 1 54 ? 15.445 -20.906 -7.48 1 59.38 54 SER B C 1
ATOM 1936 O O . SER B 1 54 ? 16.578 -21.375 -7.293 1 59.38 54 SER B O 1
ATOM 1938 N N . GLU B 1 55 ? 15.07 -19.672 -7.008 1 67.44 55 GLU B N 1
ATOM 1939 C CA . GLU B 1 55 ? 15.594 -19.266 -5.711 1 67.44 55 GLU B CA 1
ATOM 1940 C C . GLU B 1 55 ? 14.664 -19.688 -4.578 1 67.44 55 GLU B C 1
ATOM 1942 O O . GLU B 1 55 ? 13.445 -19.5 -4.668 1 67.44 55 GLU B O 1
ATOM 1947 N N . GLU B 1 56 ? 15.219 -20.594 -3.707 1 70.06 56 GLU B N 1
ATOM 1948 C CA . GLU B 1 56 ? 14.406 -21.062 -2.59 1 70.06 56 GLU B CA 1
ATOM 1949 C C . GLU B 1 56 ? 14.922 -20.516 -1.262 1 70.06 56 GLU B C 1
ATOM 1951 O O . GLU B 1 56 ? 16.125 -20.359 -1.077 1 70.06 56 GLU B O 1
ATOM 1956 N N . MET B 1 57 ? 13.898 -20.125 -0.449 1 69.31 57 MET B N 1
ATOM 1957 C CA . MET B 1 57 ? 14.203 -19.688 0.91 1 69.31 57 MET B CA 1
ATOM 1958 C C . MET B 1 57 ? 13.188 -20.234 1.902 1 69.31 57 MET B C 1
ATOM 1960 O O . MET B 1 57 ? 12 -20.328 1.593 1 69.31 57 MET B O 1
ATOM 1964 N N . THR B 1 58 ? 13.758 -20.828 3.059 1 68.44 58 THR B N 1
ATOM 1965 C CA . THR B 1 58 ? 12.852 -21.297 4.102 1 68.44 58 THR B CA 1
ATOM 1966 C C . THR B 1 58 ? 12.984 -20.438 5.359 1 68.44 58 THR B C 1
ATOM 1968 O O . THR B 1 58 ? 14.102 -20.094 5.77 1 68.44 58 THR B O 1
ATOM 1971 N N . LEU B 1 59 ? 11.82 -19.922 5.727 1 63.38 59 LEU B N 1
ATOM 1972 C CA . LEU B 1 59 ? 11.766 -19.125 6.953 1 63.38 59 LEU B CA 1
ATOM 1973 C C . LEU B 1 59 ? 10.633 -19.594 7.855 1 63.38 59 LEU B C 1
ATOM 1975 O O . LEU B 1 59 ? 9.469 -19.578 7.457 1 63.38 59 LEU B O 1
ATOM 1979 N N . GLY B 1 60 ? 10.969 -19.891 9.133 1 62.34 60 GLY B N 1
ATOM 1980 C CA . GLY B 1 60 ? 9.945 -20.266 10.094 1 62.34 60 GLY B CA 1
ATOM 1981 C C . GLY B 1 60 ? 9.016 -21.344 9.586 1 62.34 60 GLY B C 1
ATOM 1982 O O . GLY B 1 60 ? 7.801 -21.25 9.766 1 62.34 60 GLY B O 1
ATOM 1983 N N . GLY B 1 61 ? 9.508 -22.266 8.766 1 67.12 61 GLY B N 1
ATOM 1984 C CA . GLY B 1 61 ? 8.688 -23.359 8.273 1 67.12 61 GLY B CA 1
ATOM 1985 C C . GLY B 1 61 ? 8 -23.031 6.961 1 67.12 61 GLY B C 1
ATOM 1986 O O . GLY B 1 61 ? 7.262 -23.875 6.426 1 67.12 61 GLY B O 1
ATOM 1987 N N . ILE B 1 62 ? 8.188 -21.844 6.531 1 72.62 62 ILE B N 1
ATOM 1988 C CA . ILE B 1 62 ? 7.617 -21.469 5.246 1 72.62 62 ILE B CA 1
ATOM 1989 C C . ILE B 1 62 ? 8.703 -21.484 4.176 1 72.62 62 ILE B C 1
ATOM 1991 O O . ILE B 1 62 ? 9.789 -20.922 4.371 1 72.62 62 ILE B O 1
ATOM 1995 N N . THR B 1 63 ? 8.398 -22.203 3.164 1 78.06 63 THR B N 1
ATOM 1996 C CA . THR B 1 63 ? 9.328 -22.25 2.045 1 78.06 63 THR B CA 1
ATOM 1997 C C . THR B 1 63 ? 8.844 -21.375 0.893 1 78.06 63 THR B C 1
ATOM 1999 O O . THR B 1 63 ? 7.699 -21.5 0.452 1 78.06 63 THR B O 1
ATOM 2002 N N . PHE B 1 64 ? 9.727 -20.469 0.567 1 77.81 64 PHE B N 1
ATOM 2003 C CA . PHE B 1 64 ? 9.469 -19.625 -0.596 1 77.81 64 PHE B CA 1
ATOM 2004 C C . PHE B 1 64 ? 10.281 -20.109 -1.797 1 77.81 64 PHE B C 1
ATOM 2006 O O . PHE B 1 64 ? 11.484 -20.328 -1.69 1 77.81 64 PHE B O 1
ATOM 2013 N N . THR B 1 65 ? 9.578 -20.328 -2.893 1 77.44 65 THR B N 1
ATOM 2014 C CA . THR B 1 65 ? 10.258 -20.688 -4.133 1 77.44 65 THR B CA 1
ATOM 2015 C C . THR B 1 65 ? 9.906 -19.703 -5.246 1 77.44 65 THR B C 1
ATOM 2017 O O . THR B 1 65 ? 8.734 -19.453 -5.516 1 77.44 65 THR B O 1
ATOM 2020 N N . ALA B 1 66 ? 10.945 -19.109 -5.773 1 80.31 66 ALA B N 1
ATOM 2021 C CA . ALA B 1 66 ? 10.742 -18.141 -6.848 1 80.31 66 ALA B CA 1
ATOM 2022 C C . ALA B 1 66 ? 11.086 -18.75 -8.203 1 80.31 66 ALA B C 1
ATOM 2024 O O . ALA B 1 66 ? 12.102 -19.438 -8.352 1 80.31 66 ALA B O 1
ATOM 2025 N N . TYR B 1 67 ? 10.164 -18.547 -9.195 1 77 67 TYR B N 1
ATOM 2026 C CA . TYR B 1 67 ? 10.383 -19 -10.57 1 77 67 TYR B CA 1
ATOM 2027 C C . TYR B 1 67 ? 10.297 -17.828 -11.547 1 77 67 TYR B C 1
ATOM 2029 O O . TYR B 1 67 ? 9.43 -16.969 -11.414 1 77 67 TYR B O 1
ATOM 2037 N N . ASP B 1 68 ? 11.227 -17.75 -12.406 1 74.5 68 ASP B N 1
ATOM 2038 C CA . ASP B 1 68 ? 11.156 -16.797 -13.508 1 74.5 68 ASP B CA 1
ATOM 2039 C C . ASP B 1 68 ? 10.344 -17.344 -14.664 1 74.5 68 ASP B C 1
ATOM 2041 O O . ASP B 1 68 ? 10.695 -18.375 -15.242 1 74.5 68 ASP B O 1
ATOM 2045 N N . LEU B 1 69 ? 9.234 -16.766 -14.984 1 68.62 69 LEU B N 1
ATOM 2046 C CA . LEU B 1 69 ? 8.336 -17.266 -16.031 1 68.62 69 LEU B CA 1
ATOM 2047 C C . LEU B 1 69 ? 8.758 -16.766 -17.406 1 68.62 69 LEU B C 1
ATOM 2049 O O . LEU B 1 69 ? 8.273 -17.25 -18.422 1 68.62 69 LEU B O 1
ATOM 2053 N N . GLY B 1 70 ? 9.484 -15.594 -17.422 1 60 70 GLY B N 1
ATOM 2054 C CA . GLY B 1 70 ? 9.883 -15.016 -18.703 1 60 70 GLY B CA 1
ATOM 2055 C C . GLY B 1 70 ? 10.812 -15.906 -19.5 1 60 70 GLY B C 1
ATOM 2056 O O . GLY B 1 70 ? 11.023 -15.68 -20.688 1 60 70 GLY B O 1
ATOM 2057 N N . GLY B 1 71 ? 11.609 -16.562 -18.719 1 54.06 71 GLY B N 1
ATOM 2058 C CA . GLY B 1 71 ? 12.617 -17.25 -19.516 1 54.06 71 GLY B CA 1
ATOM 2059 C C . GLY B 1 71 ? 12.047 -18.359 -20.375 1 54.06 71 GLY B C 1
ATOM 2060 O O . GLY B 1 71 ? 10.836 -18.578 -20.391 1 54.06 71 GLY B O 1
ATOM 2061 N N . HIS B 1 72 ? 13.055 -19.219 -20.984 1 49.75 72 HIS B N 1
ATOM 2062 C CA . HIS B 1 72 ? 12.836 -20.297 -21.953 1 49.75 72 HIS B CA 1
ATOM 2063 C C . HIS B 1 72 ? 11.758 -21.25 -21.453 1 49.75 72 HIS B C 1
ATOM 2065 O O . HIS B 1 72 ? 11.398 -21.25 -20.281 1 49.75 72 HIS B O 1
ATOM 2071 N N . GLU B 1 73 ? 11.266 -22.047 -22.453 1 50.31 73 GLU B N 1
ATOM 2072 C CA . GLU B 1 73 ? 10.266 -23.109 -22.438 1 50.31 73 GLU B CA 1
ATOM 2073 C C . GLU B 1 73 ? 10.305 -23.906 -21.141 1 50.31 73 GLU B C 1
ATOM 2075 O O . GLU B 1 73 ? 9.273 -24.359 -20.641 1 50.31 73 GLU B O 1
ATOM 2080 N N . MET B 1 74 ? 11.344 -23.922 -20.641 1 47.25 74 MET B N 1
ATOM 2081 C CA . MET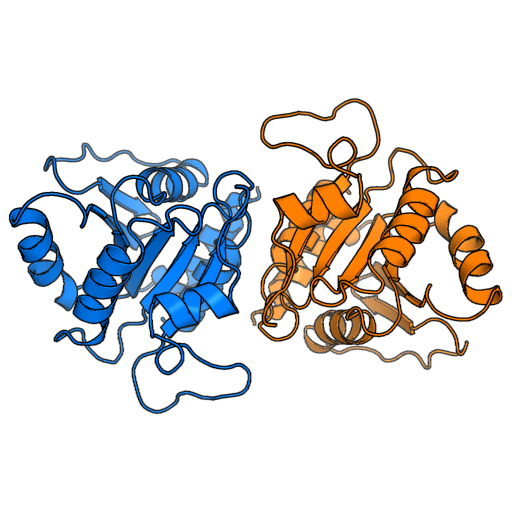 B 1 74 ? 11.547 -24.906 -19.578 1 47.25 74 MET B CA 1
ATOM 2082 C C . MET B 1 74 ? 10.93 -24.422 -18.281 1 47.25 74 MET B C 1
ATOM 2084 O O . MET B 1 74 ? 10.352 -25.219 -17.531 1 47.25 74 MET B O 1
ATOM 2088 N N . ALA B 1 75 ? 10.984 -23.094 -17.938 1 51.88 75 ALA B N 1
ATOM 2089 C CA . ALA B 1 75 ? 10.508 -22.625 -16.641 1 51.88 75 ALA B CA 1
ATOM 2090 C C . ALA B 1 75 ? 8.984 -22.734 -16.531 1 51.88 75 ALA B C 1
ATOM 2092 O O . ALA B 1 75 ? 8.445 -22.938 -15.453 1 51.88 75 ALA B O 1
ATOM 2093 N N . ARG B 1 76 ? 8.344 -22.766 -17.672 1 53.47 76 ARG B N 1
ATOM 2094 C CA . ARG B 1 76 ? 6.895 -22.875 -17.719 1 53.47 76 ARG B CA 1
ATOM 2095 C C . ARG B 1 76 ? 6.418 -24.234 -17.25 1 53.47 76 ARG B C 1
ATOM 2097 O O . ARG B 1 76 ? 5.387 -24.344 -16.578 1 53.47 76 ARG B O 1
ATOM 2104 N N . ARG B 1 77 ? 7.262 -25.188 -17.625 1 57.41 77 ARG B N 1
ATOM 2105 C CA . ARG B 1 77 ? 6.84 -26.531 -17.25 1 57.41 77 ARG B CA 1
ATOM 2106 C C . ARG B 1 77 ? 7.086 -26.797 -15.773 1 57.41 77 ARG B C 1
ATOM 2108 O O . ARG B 1 77 ? 6.289 -27.469 -15.109 1 57.41 77 ARG B O 1
ATOM 2115 N N . LEU B 1 78 ? 7.992 -26.062 -15.305 1 58.56 78 LEU B N 1
ATOM 2116 C CA . LEU B 1 78 ? 8.43 -26.422 -13.961 1 58.56 78 LEU B CA 1
ATOM 2117 C C . LEU B 1 78 ? 7.441 -25.938 -12.914 1 58.56 78 LEU B C 1
ATOM 2119 O O . LEU B 1 78 ? 7.09 -26.672 -11.992 1 58.56 78 LEU B O 1
ATOM 2123 N N . TRP B 1 79 ? 6.898 -24.812 -13.148 1 62.72 79 TRP B N 1
ATOM 2124 C CA . TRP B 1 79 ? 6.035 -24.359 -12.062 1 62.72 79 TRP B CA 1
ATOM 2125 C C . TRP B 1 79 ? 4.77 -25.203 -11.992 1 62.72 79 TRP B C 1
ATOM 2127 O O . TRP B 1 79 ? 4.211 -25.406 -10.906 1 62.72 79 TRP B O 1
ATOM 2137 N N . LYS B 1 80 ? 4.504 -25.797 -13.109 1 68.44 80 LYS B N 1
ATOM 2138 C CA . LYS B 1 80 ? 3.277 -26.578 -13.148 1 68.44 80 LYS B CA 1
ATOM 2139 C C . LYS B 1 80 ? 3.422 -27.859 -12.32 1 68.44 80 LYS B C 1
ATOM 2141 O O . LYS B 1 80 ? 2.469 -28.297 -11.672 1 68.44 80 LYS B O 1
ATOM 2146 N N . ASP B 1 81 ? 4.68 -28.234 -12.281 1 71.75 81 ASP B N 1
ATOM 2147 C CA . ASP B 1 81 ? 4.922 -29.484 -11.57 1 71.75 81 ASP B CA 1
ATOM 2148 C C . ASP B 1 81 ? 4.922 -29.25 -10.055 1 71.75 81 ASP B C 1
ATOM 2150 O O . ASP B 1 81 ? 4.672 -30.188 -9.289 1 71.75 81 ASP B O 1
ATOM 2154 N N . TYR B 1 82 ? 5.117 -28.031 -9.734 1 73.69 82 TYR B N 1
ATOM 2155 C CA . TYR B 1 82 ? 5.25 -27.75 -8.305 1 73.69 82 TYR B CA 1
ATOM 2156 C C . TYR B 1 82 ? 3.984 -27.109 -7.75 1 73.69 82 TYR B C 1
ATOM 2158 O O . TYR B 1 82 ? 3.795 -27.047 -6.535 1 73.69 82 TYR B O 1
ATOM 2166 N N . MET B 1 83 ? 3.059 -26.828 -8.617 1 75.62 83 MET B N 1
ATOM 2167 C CA . MET B 1 83 ? 1.884 -26.031 -8.273 1 75.62 83 MET B CA 1
ATOM 2168 C C . MET B 1 83 ? 0.963 -26.797 -7.328 1 75.62 83 MET B C 1
ATOM 21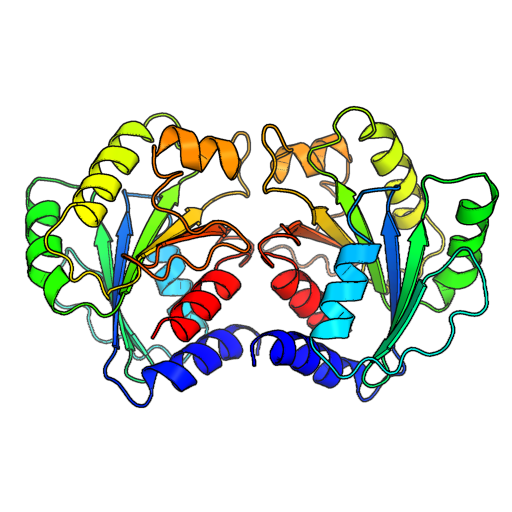70 O O . MET B 1 83 ? 0.442 -26.219 -6.367 1 75.62 83 MET B O 1
ATOM 2174 N N . PRO B 1 84 ? 0.983 -28.188 -7.48 1 72.38 84 PRO B N 1
ATOM 2175 C CA . PRO B 1 84 ? 0.024 -28.891 -6.629 1 72.38 84 PRO B CA 1
ATOM 2176 C C . PRO B 1 84 ? 0.435 -28.891 -5.156 1 72.38 84 PRO B C 1
ATOM 2178 O O . PRO B 1 84 ? -0.408 -29.078 -4.277 1 72.38 84 PRO B O 1
ATOM 2181 N N . ALA B 1 85 ? 1.608 -28.594 -4.906 1 77.75 85 ALA B N 1
ATOM 2182 C CA . ALA B 1 85 ? 2.094 -28.688 -3.533 1 77.75 85 ALA B CA 1
ATOM 2183 C C . ALA B 1 85 ? 2.123 -27.312 -2.869 1 77.75 85 ALA B C 1
ATOM 2185 O O . ALA B 1 85 ? 2.473 -27.188 -1.692 1 77.75 85 ALA B O 1
ATOM 2186 N N . MET B 1 86 ? 1.61 -26.375 -3.631 1 83.19 86 MET B N 1
ATOM 2187 C CA . MET B 1 86 ? 1.742 -25.016 -3.107 1 83.19 86 MET B CA 1
ATOM 2188 C C . MET B 1 86 ? 0.534 -24.641 -2.254 1 83.19 86 MET B C 1
ATOM 2190 O O . MET B 1 86 ? -0.584 -25.078 -2.527 1 83.19 86 MET B O 1
ATOM 2194 N N . ASN B 1 87 ? 0.88 -23.859 -1.234 1 87.06 87 ASN B N 1
ATOM 2195 C CA . ASN B 1 87 ? -0.177 -23.359 -0.363 1 87.06 87 ASN B CA 1
ATOM 2196 C C . ASN B 1 87 ? -0.661 -21.969 -0.807 1 87.06 87 ASN B C 1
ATOM 2198 O O . ASN B 1 87 ? -1.747 -21.531 -0.421 1 87.06 87 ASN B O 1
ATOM 2202 N N . ALA B 1 88 ? 0.173 -21.312 -1.6 1 90.38 88 ALA B N 1
ATOM 2203 C CA . ALA B 1 88 ? -0.184 -20 -2.135 1 90.38 88 ALA B CA 1
ATOM 2204 C C . ALA B 1 88 ? 0.711 -19.625 -3.312 1 90.38 88 ALA B C 1
ATOM 2206 O O . ALA B 1 88 ? 1.834 -20.125 -3.428 1 90.38 88 ALA B O 1
ATOM 2207 N N . VAL B 1 89 ? 0.213 -18.781 -4.137 1 92 89 VAL B N 1
ATOM 2208 C CA . VAL B 1 89 ? 0.97 -18.266 -5.273 1 92 89 VAL B CA 1
ATOM 2209 C C . VAL B 1 89 ? 1.022 -16.75 -5.219 1 92 89 VAL B C 1
ATOM 2211 O O . VAL B 1 89 ? 0.002 -16.094 -4.992 1 92 89 VAL B O 1
ATOM 2214 N N . VAL B 1 90 ? 2.242 -16.234 -5.348 1 93.69 90 VAL B N 1
ATOM 2215 C CA . VAL B 1 90 ? 2.463 -14.797 -5.48 1 93.69 90 VAL B CA 1
ATOM 2216 C C . VAL B 1 90 ? 2.957 -14.484 -6.891 1 93.69 90 VAL B C 1
ATOM 2218 O O . VAL B 1 90 ? 4.051 -14.898 -7.277 1 93.69 90 VAL B O 1
ATOM 2221 N N . PHE B 1 91 ? 2.141 -13.82 -7.641 1 95.88 91 PHE B N 1
ATOM 2222 C CA . PHE B 1 91 ? 2.49 -13.398 -8.992 1 95.88 91 PHE B CA 1
ATOM 2223 C C . PHE B 1 91 ? 2.895 -11.93 -9.008 1 95.88 91 PHE B C 1
ATOM 2225 O O . PHE B 1 91 ? 2.098 -11.055 -8.664 1 95.88 91 PHE B O 1
ATOM 2232 N N . ILE B 1 92 ? 4.117 -11.648 -9.414 1 96.94 92 ILE B N 1
ATOM 2233 C CA . ILE B 1 92 ? 4.625 -10.281 -9.422 1 96.94 92 ILE B CA 1
ATOM 2234 C C . ILE B 1 92 ? 4.629 -9.734 -10.844 1 96.94 92 ILE B C 1
ATOM 2236 O O . ILE B 1 92 ? 5.137 -10.391 -11.758 1 96.94 92 ILE B O 1
ATOM 2240 N N . VAL B 1 93 ? 4.004 -8.609 -11.031 1 97.62 93 VAL B N 1
ATOM 2241 C CA . VAL B 1 93 ? 3.949 -7.934 -12.328 1 97.62 93 VAL B CA 1
ATOM 2242 C C . VAL B 1 93 ? 4.594 -6.555 -12.219 1 97.62 93 VAL B C 1
ATOM 2244 O O . VAL B 1 93 ? 4.332 -5.812 -11.266 1 97.62 93 VAL B O 1
ATOM 2247 N N . ASP B 1 94 ? 5.496 -6.238 -13.148 1 97.19 94 ASP B N 1
ATOM 2248 C CA . ASP B 1 94 ? 6.051 -4.891 -13.266 1 97.19 94 ASP B CA 1
ATOM 2249 C C . ASP B 1 94 ? 5.039 -3.938 -13.898 1 97.19 94 ASP B C 1
ATOM 2251 O O . ASP B 1 94 ? 4.785 -3.998 -15.102 1 97.19 94 ASP B O 1
ATOM 2255 N N . THR B 1 95 ? 4.488 -3.02 -13.117 1 98.25 95 THR B N 1
ATOM 2256 C CA . THR B 1 95 ? 3.418 -2.146 -13.586 1 98.25 95 THR B CA 1
ATOM 2257 C C . THR B 1 95 ? 3.949 -1.125 -14.586 1 98.25 95 THR B C 1
ATOM 2259 O O . THR B 1 95 ? 3.174 -0.477 -15.289 1 98.25 95 THR B O 1
ATOM 2262 N N . SER B 1 96 ? 5.238 -0.931 -14.641 1 97.44 96 SER B N 1
ATOM 2263 C CA . SER B 1 96 ? 5.848 0.045 -15.539 1 97.44 96 SER B CA 1
ATOM 2264 C C . SER B 1 96 ? 6.199 -0.585 -16.875 1 97.44 96 SER B C 1
ATOM 2266 O O . SER B 1 96 ? 6.52 0.121 -17.844 1 97.44 96 SER B O 1
ATOM 2268 N N . ASP B 1 97 ? 6.141 -1.929 -16.984 1 96 97 ASP B N 1
ATOM 2269 C CA . ASP B 1 97 ? 6.48 -2.641 -18.203 1 96 97 ASP B CA 1
ATOM 2270 C C . ASP B 1 97 ? 5.242 -2.865 -19.078 1 96 97 ASP B C 1
ATOM 2272 O O . ASP B 1 97 ? 4.809 -4.004 -19.25 1 96 97 ASP B O 1
ATOM 2276 N N . LYS B 1 98 ? 4.855 -1.81 -19.672 1 96.38 98 LYS B N 1
ATOM 2277 C CA . LYS B 1 98 ? 3.613 -1.854 -20.438 1 96.38 98 LYS B CA 1
ATOM 2278 C C . LYS B 1 98 ? 3.783 -2.676 -21.719 1 96.38 98 LYS B C 1
ATOM 2280 O O . LYS B 1 98 ? 2.82 -3.258 -22.219 1 96.38 98 LYS B O 1
ATOM 2285 N N . ILE B 1 99 ? 4.949 -2.787 -22.203 1 96.25 99 ILE B N 1
ATOM 2286 C CA . ILE B 1 99 ? 5.254 -3.504 -23.438 1 96.25 99 ILE B CA 1
ATOM 2287 C C . ILE B 1 99 ? 5.012 -4.996 -23.234 1 96.25 99 ILE B C 1
ATOM 2289 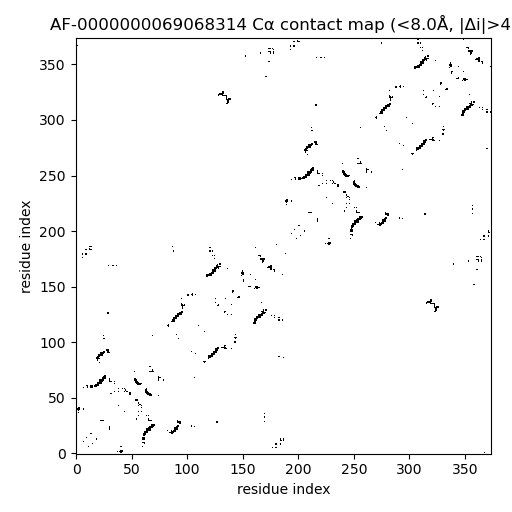O O . ILE B 1 99 ? 4.535 -5.68 -24.156 1 96.25 99 ILE B O 1
ATOM 2293 N N . ARG B 1 100 ? 5.246 -5.516 -22.031 1 94.88 100 ARG B N 1
ATOM 2294 C CA . ARG B 1 100 ? 5.164 -6.957 -21.828 1 94.88 100 ARG B CA 1
ATOM 2295 C C . ARG B 1 100 ? 3.92 -7.32 -21.016 1 94.88 100 ARG B C 1
ATOM 2297 O O . ARG B 1 100 ? 3.807 -8.438 -20.516 1 94.88 100 ARG B O 1
ATOM 2304 N N . ILE B 1 101 ? 2.965 -6.414 -20.953 1 97.19 101 ILE B N 1
ATOM 2305 C CA . ILE B 1 101 ? 1.784 -6.641 -20.125 1 97.19 101 ILE B CA 1
ATOM 2306 C C . ILE B 1 101 ? 0.981 -7.812 -20.688 1 97.19 101 ILE B C 1
ATOM 2308 O O . ILE B 1 101 ? 0.393 -8.586 -19.922 1 97.19 101 ILE B O 1
ATOM 2312 N N . SER B 1 102 ? 0.997 -7.934 -22.016 1 96.75 102 SER B N 1
ATOM 2313 C CA . SER B 1 102 ? 0.284 -9.047 -22.641 1 96.75 102 SER B CA 1
ATOM 2314 C C . SER B 1 102 ? 0.902 -10.383 -22.266 1 96.75 102 SER B C 1
ATOM 2316 O O . SER B 1 102 ? 0.187 -11.367 -22.047 1 96.75 102 SER B O 1
ATOM 2318 N N . GLU B 1 103 ? 2.197 -10.422 -22.188 1 93.94 103 GLU B N 1
ATOM 2319 C CA . GLU B 1 103 ? 2.885 -11.633 -21.75 1 93.94 103 GLU B CA 1
ATOM 2320 C C . GLU B 1 103 ? 2.561 -11.953 -20.297 1 93.94 103 GLU B C 1
ATOM 2322 O O . GLU B 1 103 ? 2.293 -13.109 -19.953 1 93.94 103 GLU B O 1
ATOM 2327 N N . ALA B 1 104 ? 2.574 -11.008 -19.422 1 94.88 104 ALA B N 1
ATOM 2328 C CA . ALA B 1 104 ? 2.215 -11.195 -18.016 1 94.88 104 ALA B CA 1
ATOM 2329 C C . ALA B 1 104 ? 0.785 -11.711 -17.891 1 94.88 104 ALA B C 1
ATOM 2331 O O . ALA B 1 104 ? 0.518 -12.617 -17.094 1 94.88 104 ALA B O 1
ATOM 2332 N N . LYS B 1 105 ? -0.061 -11.148 -18.688 1 96.75 105 LYS B N 1
ATOM 2333 C CA . LYS B 1 105 ? -1.458 -11.57 -18.703 1 96.75 105 LYS B CA 1
ATOM 2334 C C . LYS B 1 105 ? -1.58 -13.055 -19.047 1 96.75 105 LYS B C 1
ATOM 2336 O O . LYS B 1 105 ? -2.268 -13.797 -18.344 1 96.75 105 LYS B O 1
ATOM 2341 N N . THR B 1 106 ? -0.909 -13.438 -20.094 1 93.81 106 THR B N 1
ATOM 2342 C CA . THR B 1 106 ? -0.966 -14.82 -20.547 1 93.81 106 THR B CA 1
ATOM 2343 C C . THR B 1 106 ? -0.47 -15.773 -19.469 1 93.81 106 THR B C 1
ATOM 2345 O O . THR B 1 106 ? -1.093 -16.797 -19.203 1 93.81 106 THR B O 1
ATOM 2348 N N . GLN B 1 107 ? 0.62 -15.375 -18.797 1 90.5 107 GLN B N 1
ATOM 2349 C CA . GLN B 1 107 ? 1.182 -16.219 -17.75 1 90.5 107 GLN B CA 1
ATOM 2350 C C . GLN B 1 107 ? 0.244 -16.281 -16.547 1 90.5 107 GLN B C 1
ATOM 2352 O O . GLN B 1 107 ? 0.025 -17.375 -15.992 1 90.5 107 GLN B O 1
ATOM 2357 N N . LEU B 1 108 ? -0.323 -15.203 -16.141 1 93.75 108 LEU B N 1
ATOM 2358 C CA . LEU B 1 108 ? -1.226 -15.156 -15 1 93.75 108 LEU B CA 1
ATOM 2359 C C . LEU B 1 108 ? -2.502 -15.945 -15.281 1 93.75 108 LEU B C 1
ATOM 2361 O O . LEU B 1 108 ? -2.945 -16.734 -14.445 1 93.75 108 LEU B O 1
ATOM 2365 N N . LYS B 1 109 ? -3.025 -15.773 -16.453 1 92.81 109 LYS B N 1
ATOM 2366 C CA . LYS B 1 109 ? -4.219 -16.531 -16.828 1 92.81 109 LYS B CA 1
ATOM 2367 C C . LYS B 1 109 ? -3.936 -18.031 -16.859 1 92.81 109 LYS B C 1
ATOM 2369 O O . LYS B 1 109 ? -4.789 -18.828 -16.484 1 92.81 109 LYS B O 1
ATOM 2374 N N . GLY B 1 110 ? -2.781 -18.375 -17.312 1 88.44 110 GLY B N 1
ATOM 2375 C CA . GLY B 1 110 ? -2.375 -19.766 -17.281 1 88.44 110 GLY B CA 1
ATOM 2376 C C . GLY B 1 110 ? -2.398 -20.359 -15.883 1 88.44 110 GLY B C 1
ATOM 2377 O O . GLY B 1 110 ? -2.74 -21.531 -15.711 1 88.44 110 GLY B O 1
ATOM 2378 N N . ILE B 1 111 ? -2.07 -19.578 -14.914 1 89.38 111 ILE B N 1
ATOM 2379 C CA . ILE B 1 111 ? -2.07 -20.016 -13.523 1 89.38 111 ILE B CA 1
ATOM 2380 C C . ILE B 1 111 ? -3.504 -20.094 -13.008 1 89.38 111 ILE B C 1
ATOM 2382 O O . ILE B 1 111 ? -3.9 -21.109 -12.406 1 89.38 111 ILE B O 1
ATOM 2386 N N . LEU B 1 112 ? -4.305 -19.094 -13.266 1 90.81 112 LEU B N 1
ATOM 2387 C CA . LEU B 1 112 ? -5.66 -19 -12.734 1 90.81 112 LEU B CA 1
ATOM 2388 C C . LEU B 1 112 ? -6.57 -20.047 -13.352 1 90.81 112 LEU B C 1
ATOM 2390 O O . LEU B 1 112 ? -7.523 -20.5 -12.719 1 90.81 112 LEU B O 1
ATOM 2394 N N . GLU B 1 113 ? -6.227 -20.5 -14.508 1 88.31 113 GLU B N 1
ATOM 2395 C CA . GLU B 1 113 ? -7.047 -21.469 -15.219 1 88.31 113 GLU B CA 1
ATOM 2396 C C . GLU B 1 113 ? -6.445 -22.875 -15.141 1 88.31 113 GLU B C 1
ATOM 2398 O O . GLU B 1 113 ? -6.965 -23.812 -15.734 1 88.31 113 GLU B O 1
ATOM 2403 N N . SER B 1 114 ? -5.441 -22.953 -14.43 1 84.25 114 SER B N 1
ATOM 2404 C CA . SER B 1 114 ? -4.762 -24.25 -14.32 1 84.25 114 SER B CA 1
ATOM 2405 C C . SER B 1 114 ? -5.488 -25.172 -13.359 1 84.25 114 SER B C 1
ATOM 2407 O O . SER B 1 114 ? -6.613 -24.891 -12.938 1 84.25 114 SER B O 1
ATOM 2409 N N . GLU B 1 115 ? -4.754 -26.344 -13.109 1 82 115 GLU B N 1
ATOM 2410 C CA . GLU B 1 115 ? -5.309 -27.344 -12.195 1 82 115 GLU B CA 1
ATOM 2411 C C . GLU B 1 115 ? -4.938 -27.031 -10.75 1 82 115 GLU B C 1
ATOM 2413 O O . GLU B 1 115 ? -4.988 -27.906 -9.883 1 82 115 GLU B O 1
ATOM 2418 N N . LEU B 1 116 ? -4.559 -25.781 -10.562 1 83.88 116 LEU B N 1
ATOM 2419 C CA . LEU B 1 116 ? -4.328 -25.344 -9.188 1 83.88 116 LEU B CA 1
ATOM 2420 C C . LEU B 1 116 ? -5.586 -25.516 -8.344 1 83.88 116 LEU B C 1
ATOM 2422 O O . LEU B 1 116 ? -6.676 -25.125 -8.758 1 83.88 116 LEU B O 1
ATOM 2426 N N . PRO B 1 117 ? -5.367 -26.234 -7.246 1 87.25 117 PRO B N 1
ATOM 2427 C CA . PRO B 1 117 ? -6.543 -26.391 -6.387 1 87.25 117 PRO B CA 1
ATOM 2428 C C . PRO B 1 117 ? -7.234 -25.062 -6.086 1 87.25 117 PRO B C 1
ATOM 2430 O O . PRO B 1 117 ? -6.57 -24.047 -5.902 1 87.25 117 PRO B O 1
ATOM 2433 N N . ILE B 1 118 ? -8.516 -25.094 -6 1 88.25 118 ILE B N 1
ATOM 2434 C CA . ILE B 1 118 ? -9.344 -23.891 -5.891 1 88.25 118 ILE B CA 1
ATOM 2435 C C . ILE B 1 118 ? -9.102 -23.219 -4.543 1 88.25 118 ILE B C 1
ATOM 2437 O O . ILE B 1 118 ? -9.32 -22.016 -4.398 1 88.25 118 ILE B O 1
ATOM 2441 N N . ASP B 1 119 ? -8.578 -23.953 -3.611 1 89.12 119 ASP B N 1
ATOM 2442 C CA . ASP B 1 119 ? -8.398 -23.422 -2.264 1 89.12 119 ASP B CA 1
ATOM 2443 C C . ASP B 1 119 ? -7.043 -22.734 -2.119 1 89.12 119 ASP B C 1
ATOM 2445 O O . ASP B 1 119 ? -6.77 -22.109 -1.098 1 89.12 119 ASP B O 1
ATOM 2449 N N . VAL B 1 120 ? -6.199 -22.844 -3.148 1 90.56 120 VAL B N 1
ATOM 2450 C CA . VAL B 1 120 ? -4.91 -22.156 -3.127 1 90.56 120 VAL B CA 1
ATOM 2451 C C . VAL B 1 120 ? -5.09 -20.688 -3.518 1 90.56 120 VAL B C 1
ATOM 2453 O O . VAL B 1 120 ? -5.461 -20.391 -4.652 1 90.56 120 VAL B O 1
ATOM 2456 N N . PRO B 1 121 ? -4.828 -19.781 -2.607 1 92.56 121 PRO B N 1
ATOM 2457 C CA . PRO B 1 121 ? -4.992 -18.359 -2.922 1 92.56 121 PRO B CA 1
ATOM 2458 C C . PRO B 1 121 ? -3.895 -17.828 -3.838 1 92.56 121 PRO B C 1
ATOM 2460 O O . PRO B 1 121 ? -2.76 -18.312 -3.795 1 92.56 121 PRO B O 1
ATOM 2463 N N . VAL B 1 122 ? -4.266 -16.906 -4.621 1 94.06 122 VAL B N 1
ATOM 2464 C CA . VAL B 1 122 ? -3.336 -16.234 -5.527 1 94.06 122 VAL B CA 1
ATOM 2465 C C . VAL B 1 122 ? -3.307 -14.734 -5.23 1 94.06 122 VAL B C 1
ATOM 2467 O O . VAL B 1 122 ? -4.352 -14.086 -5.199 1 94.06 122 VAL B O 1
ATOM 2470 N N . VAL B 1 123 ? -2.107 -14.227 -4.969 1 96.06 123 VAL B N 1
ATOM 2471 C CA . VAL B 1 123 ? -1.901 -12.789 -4.785 1 96.06 123 VAL B CA 1
ATOM 2472 C C . VAL B 1 123 ? -1.144 -12.219 -5.984 1 96.06 123 VAL B C 1
ATOM 2474 O O . VAL B 1 123 ? -0.147 -12.797 -6.426 1 96.06 123 VAL B O 1
ATOM 2477 N N . ILE B 1 124 ? -1.645 -11.18 -6.449 1 97.88 124 ILE B N 1
ATOM 2478 C CA . ILE B 1 124 ? -0.948 -10.445 -7.5 1 97.88 124 ILE B CA 1
ATOM 2479 C C . ILE B 1 124 ? -0.317 -9.18 -6.922 1 97.88 124 ILE B C 1
ATOM 2481 O O . ILE B 1 124 ? -0.99 -8.398 -6.25 1 97.88 124 ILE B O 1
ATOM 2485 N N . LEU B 1 125 ? 0.966 -9.039 -7.125 1 98.06 125 LEU B N 1
ATOM 2486 C CA . LEU B 1 125 ? 1.667 -7.824 -6.727 1 98.06 125 LEU B CA 1
ATOM 2487 C C . LEU B 1 125 ? 1.991 -6.961 -7.941 1 98.06 125 LEU B C 1
ATOM 2489 O O . LEU B 1 125 ? 2.836 -7.328 -8.758 1 98.06 125 LEU B O 1
ATOM 2493 N N . GLY B 1 126 ? 1.19 -5.887 -8.117 1 98.31 126 GLY B N 1
ATOM 2494 C CA . GLY B 1 126 ? 1.63 -4.863 -9.047 1 98.31 126 GLY B CA 1
ATOM 2495 C C . GLY B 1 126 ? 2.787 -4.035 -8.523 1 98.31 126 GLY B C 1
ATOM 2496 O O . GLY B 1 126 ? 2.584 -3.072 -7.781 1 98.31 126 GLY B O 1
ATOM 2497 N N . ASN B 1 127 ? 4.02 -4.41 -8.969 1 97.81 127 ASN B N 1
ATOM 2498 C CA . ASN B 1 127 ? 5.238 -3.869 -8.375 1 97.81 127 ASN B CA 1
ATOM 2499 C C . ASN B 1 127 ? 5.801 -2.721 -9.211 1 97.81 127 ASN B C 1
ATOM 2501 O O . ASN B 1 127 ? 5.344 -2.473 -10.328 1 97.81 127 ASN B O 1
ATOM 2505 N N . LYS B 1 128 ? 6.688 -1.957 -8.602 1 97.69 128 LYS B N 1
ATOM 2506 C CA . LYS B 1 128 ? 7.434 -0.839 -9.172 1 97.69 128 LYS B CA 1
ATOM 2507 C C . LYS B 1 128 ? 6.52 0.359 -9.414 1 97.69 128 LYS B C 1
ATOM 2509 O O . LYS B 1 128 ? 6.617 1.02 -10.453 1 97.69 128 LYS B O 1
ATOM 2514 N N . THR B 1 129 ? 5.59 0.545 -8.477 1 97.31 129 THR B N 1
ATOM 2515 C CA . THR B 1 129 ? 4.695 1.693 -8.531 1 97.31 129 THR B CA 1
ATOM 2516 C C . THR B 1 129 ? 5.465 2.992 -8.312 1 97.31 129 THR B C 1
ATOM 2518 O O . THR B 1 129 ? 4.91 4.082 -8.477 1 97.31 129 THR B O 1
ATOM 2521 N N . ASP B 1 130 ? 6.754 2.896 -8.008 1 95.19 130 ASP B N 1
ATOM 2522 C CA . ASP B 1 130 ? 7.609 4.055 -7.781 1 95.19 130 ASP B CA 1
ATOM 2523 C C . ASP B 1 130 ? 8.156 4.598 -9.102 1 95.19 130 ASP B C 1
ATOM 2525 O O . ASP B 1 130 ? 8.82 5.637 -9.125 1 95.19 130 ASP B O 1
ATOM 2529 N N . LYS B 1 131 ? 7.809 3.928 -10.148 1 96 131 LYS B N 1
ATOM 2530 C CA . LYS B 1 131 ? 8.258 4.379 -11.461 1 96 131 LYS B CA 1
ATOM 2531 C C . LYS B 1 131 ? 7.203 5.242 -12.141 1 96 131 LYS B C 1
ATOM 2533 O O . LYS B 1 131 ? 6.004 5.062 -11.906 1 96 131 LYS B O 1
ATOM 2538 N N . PRO B 1 132 ? 7.68 6.145 -12.984 1 96.19 132 PRO B N 1
ATOM 2539 C CA . PRO B 1 132 ? 6.715 6.957 -13.727 1 96.19 132 PRO B CA 1
ATOM 2540 C C . PRO B 1 132 ? 5.93 6.148 -14.758 1 96.19 132 PRO B C 1
ATOM 2542 O O . PRO B 1 132 ? 6.449 5.184 -15.32 1 96.19 132 PRO B O 1
ATOM 2545 N N . GLY B 1 133 ? 4.715 6.535 -14.992 1 94.75 133 GLY B N 1
ATOM 2546 C CA . GLY B 1 133 ? 3.902 5.977 -16.062 1 94.75 133 GLY B CA 1
ATOM 2547 C C . GLY B 1 133 ? 3.438 4.559 -15.781 1 94.75 133 GLY B C 1
ATOM 2548 O O . GLY B 1 133 ? 3.062 3.83 -16.703 1 94.75 133 GLY B O 1
ATOM 2549 N N . CYS B 1 134 ? 3.473 4.148 -14.609 1 96 134 CYS B N 1
ATOM 2550 C CA . CYS B 1 134 ? 3.045 2.793 -14.281 1 96 134 CYS B CA 1
ATOM 2551 C C . CYS B 1 134 ? 1.525 2.684 -14.289 1 96 134 CYS B C 1
ATOM 2553 O O . CYS B 1 134 ? 0.826 3.697 -14.258 1 96 134 CYS B O 1
ATOM 2555 N N . TYR B 1 135 ? 1.003 1.456 -14.406 1 97.31 135 TYR B N 1
ATOM 2556 C CA . TYR B 1 135 ? -0.431 1.21 -14.305 1 97.31 135 TYR B CA 1
ATOM 2557 C C . TYR B 1 135 ? -0.946 1.523 -12.906 1 97.31 135 TYR B C 1
ATOM 2559 O O . TYR B 1 135 ? -0.288 1.21 -11.914 1 97.31 135 TYR B O 1
ATOM 2567 N N . GLY B 1 136 ? -2.078 2.217 -12.891 1 96.75 136 GLY B N 1
ATOM 2568 C CA . GLY B 1 136 ? -2.854 2.193 -11.664 1 96.75 136 GLY B CA 1
ATOM 2569 C C . GLY B 1 136 ? -3.566 0.874 -11.43 1 96.75 136 GLY B C 1
ATOM 2570 O O . GLY B 1 136 ? -3.561 -0.001 -12.297 1 96.75 136 GLY B O 1
ATOM 2571 N N . ARG B 1 137 ? -4.152 0.803 -10.305 1 96.88 137 ARG B N 1
ATOM 2572 C CA . ARG B 1 137 ? -4.809 -0.443 -9.914 1 96.88 137 ARG B CA 1
ATOM 2573 C C . ARG B 1 137 ? -5.855 -0.852 -10.945 1 96.88 137 ARG B C 1
ATOM 2575 O O . ARG B 1 137 ? -5.859 -1.99 -11.422 1 96.88 137 ARG B O 1
ATOM 2582 N N . VAL B 1 138 ? -6.73 0.046 -11.32 1 97.19 138 VAL B N 1
ATOM 2583 C CA . VAL B 1 138 ? -7.848 -0.264 -12.211 1 97.19 138 VAL B CA 1
ATOM 2584 C C . VAL B 1 138 ? -7.316 -0.623 -13.594 1 97.19 138 VAL B C 1
ATOM 2586 O O . VAL B 1 138 ? -7.73 -1.626 -14.188 1 97.19 138 VAL B O 1
ATOM 2589 N N . GLU B 1 139 ? -6.395 0.138 -14.086 1 97.81 139 GLU B N 1
ATOM 2590 C CA . GLU B 1 139 ? -5.816 -0.092 -15.414 1 97.81 139 GLU B CA 1
ATOM 2591 C C . GLU B 1 139 ? -5.062 -1.418 -15.461 1 97.81 139 GLU B C 1
ATOM 2593 O O . GLU B 1 139 ? -5.078 -2.109 -16.484 1 97.81 139 GLU B O 1
ATOM 2598 N N . LEU B 1 140 ? -4.426 -1.738 -14.344 1 98.25 140 LEU B N 1
ATOM 2599 C CA . LEU B 1 140 ? -3.711 -3.008 -14.297 1 98.25 140 LEU B CA 1
ATOM 2600 C C . LEU B 1 140 ? -4.684 -4.184 -14.352 1 98.25 140 LEU B C 1
ATOM 2602 O O . LEU B 1 140 ? -4.461 -5.141 -15.094 1 98.25 140 LEU B O 1
ATOM 2606 N N . LEU B 1 141 ? -5.762 -4.102 -13.586 1 97.88 141 LEU B N 1
ATOM 2607 C CA . LEU B 1 141 ? -6.789 -5.137 -13.602 1 97.88 141 LEU B CA 1
ATOM 2608 C C . LEU B 1 141 ? -7.344 -5.336 -15.008 1 97.88 141 LEU B C 1
ATOM 2610 O O . LEU B 1 141 ? -7.504 -6.469 -15.461 1 97.88 141 LEU B O 1
ATOM 2614 N N . GLU B 1 142 ? -7.547 -4.246 -15.695 1 97.94 142 GLU B N 1
ATOM 2615 C CA . GLU B 1 142 ? -8.102 -4.289 -17.047 1 97.94 142 GLU B CA 1
ATOM 2616 C C . GLU B 1 142 ? -7.102 -4.895 -18.031 1 97.94 142 GLU B C 1
ATOM 2618 O O . GLU B 1 142 ? -7.465 -5.738 -18.844 1 97.94 142 GLU B O 1
ATOM 2623 N N . SER B 1 143 ? -5.867 -4.457 -17.938 1 98.12 143 SER B N 1
ATOM 2624 C CA . SER B 1 143 ? -4.844 -4.906 -18.875 1 98.12 143 SER B CA 1
ATOM 2625 C C . SER B 1 143 ? -4.543 -6.391 -18.703 1 98.12 143 SER B C 1
ATOM 2627 O O . SER B 1 143 ? -4.215 -7.082 -19.672 1 98.12 143 SER B O 1
ATOM 2629 N N . LEU B 1 144 ? -4.68 -6.859 -17.453 1 98 144 LEU B N 1
ATOM 2630 C CA . LEU B 1 144 ? -4.473 -8.273 -17.172 1 98 144 LEU B CA 1
ATOM 2631 C C . LEU B 1 144 ? -5.762 -9.062 -17.375 1 98 144 LEU B C 1
ATOM 2633 O O . LEU B 1 144 ? -5.742 -10.297 -17.391 1 98 144 LEU B O 1
ATOM 2637 N N . GLU B 1 145 ? -6.883 -8.375 -17.516 1 97.62 145 GLU B N 1
ATOM 2638 C CA . GLU B 1 145 ? -8.211 -8.961 -17.688 1 97.62 145 GLU B CA 1
ATOM 2639 C C . GLU B 1 145 ? -8.547 -9.922 -16.547 1 97.62 145 GLU B C 1
ATOM 2641 O O . GLU B 1 145 ? -8.977 -11.047 -16.797 1 97.62 145 GLU B O 1
ATOM 2646 N N . ILE B 1 146 ? -8.359 -9.414 -15.305 1 96.19 146 ILE B N 1
ATOM 2647 C CA . ILE B 1 146 ? -8.617 -10.273 -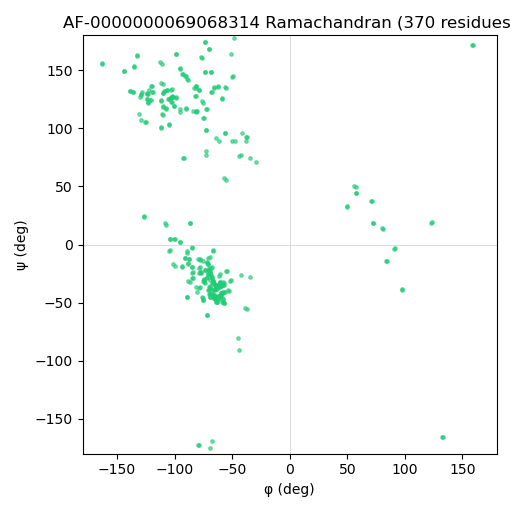14.156 1 96.19 146 ILE B CA 1
ATOM 2648 C C . ILE B 1 146 ? -9.586 -9.578 -13.203 1 96.19 146 ILE B C 1
ATOM 2650 O O . ILE B 1 146 ? -9.602 -9.875 -12.008 1 96.19 146 ILE B O 1
ATOM 2654 N N . GLN B 1 147 ? -10.391 -8.672 -13.656 1 94.38 147 GLN B N 1
ATOM 2655 C CA . GLN B 1 147 ? -11.344 -7.926 -12.836 1 94.38 147 GLN B CA 1
ATOM 2656 C C . GLN B 1 147 ? -12.305 -8.867 -12.117 1 94.38 147 GLN B C 1
ATOM 2658 O O . GLN B 1 147 ? -12.672 -8.625 -10.969 1 94.38 147 GLN B O 1
ATOM 2663 N N . GLU B 1 148 ? -12.586 -9.938 -12.758 1 91.56 148 GLU B N 1
ATOM 2664 C CA . GLU B 1 148 ? -13.562 -10.867 -12.203 1 91.56 148 GLU B CA 1
ATOM 2665 C C . GLU B 1 148 ? -12.898 -11.883 -11.281 1 91.56 148 GLU B C 1
ATOM 2667 O O . GLU B 1 148 ? -13.578 -12.586 -10.523 1 91.56 148 GLU B O 1
ATOM 2672 N N . ASP B 1 149 ? -11.57 -11.984 -11.414 1 92.69 149 ASP B N 1
ATOM 2673 C CA . ASP B 1 149 ? -10.836 -12.969 -10.625 1 92.69 149 ASP B CA 1
ATOM 2674 C C . ASP B 1 149 ? -10.508 -12.422 -9.234 1 92.69 149 ASP B C 1
ATOM 2676 O O . ASP B 1 149 ? -10.398 -13.188 -8.273 1 92.69 149 ASP B O 1
ATOM 2680 N N . VAL B 1 150 ? -10.367 -11.078 -9.195 1 93.94 150 VAL B N 1
ATOM 2681 C CA . VAL B 1 150 ? -9.914 -10.445 -7.961 1 93.94 150 VAL B CA 1
ATOM 2682 C C . VAL B 1 150 ? -11.117 -10.117 -7.078 1 93.94 150 VAL B C 1
ATOM 2684 O O . VAL B 1 150 ? -12.156 -9.68 -7.574 1 93.94 150 VAL B O 1
ATOM 2687 N N . GLN B 1 151 ? -10.875 -10.305 -5.84 1 89.31 151 GLN B N 1
ATOM 2688 C CA . GLN B 1 151 ? -11.938 -10.016 -4.879 1 89.31 151 GLN B CA 1
ATOM 2689 C C . GLN B 1 151 ? -12.227 -8.523 -4.809 1 89.31 151 GLN B C 1
ATOM 2691 O O . GLN B 1 151 ? -11.305 -7.707 -4.762 1 89.31 151 GLN B O 1
ATOM 2696 N N . LYS B 1 152 ? -13.547 -8.328 -4.902 1 85.44 152 LYS B N 1
ATOM 2697 C CA . LYS B 1 152 ? -13.984 -6.949 -4.73 1 85.44 152 LYS B CA 1
ATOM 2698 C C . LYS B 1 152 ? -14.359 -6.668 -3.277 1 85.44 152 LYS B C 1
ATOM 2700 O O . LYS B 1 152 ? -14.805 -7.566 -2.559 1 85.44 152 LYS B O 1
ATOM 2705 N N . TYR B 1 153 ? -14.07 -5.398 -2.934 1 77.19 153 TYR B N 1
ATOM 2706 C CA . TYR B 1 153 ? -14.391 -5.031 -1.56 1 77.19 153 TYR B CA 1
ATOM 2707 C C . TYR B 1 153 ? -15.859 -5.289 -1.251 1 77.19 153 TYR B C 1
ATOM 2709 O O . TYR B 1 153 ? -16.734 -4.949 -2.047 1 77.19 153 TYR B O 1
ATOM 2717 N N . GLY B 1 154 ? -16 -5.875 -0.09 1 68.69 154 GLY B N 1
ATOM 2718 C CA . GLY B 1 154 ? -17.359 -6.117 0.352 1 68.69 154 GLY B CA 1
ATOM 2719 C C . GLY B 1 154 ? -17.953 -7.391 -0.216 1 68.69 154 GLY B C 1
ATOM 2720 O O . GLY B 1 154 ? -19.047 -7.809 0.187 1 68.69 154 GLY B O 1
ATOM 2721 N N . GLU B 1 155 ? -17.266 -7.934 -1.265 1 68.94 155 GLU B N 1
ATOM 2722 C CA . GLU B 1 155 ? -17.812 -9.148 -1.862 1 68.94 155 GLU B CA 1
ATOM 2723 C C . GLU B 1 155 ? -17.156 -10.398 -1.263 1 68.94 155 GLU B C 1
ATOM 2725 O O . GLU B 1 155 ? -15.969 -10.383 -0.935 1 68.94 155 GLU B O 1
ATOM 2730 N N . ASN B 1 156 ? -17.953 -11.242 -0.571 1 58.44 156 ASN B N 1
ATOM 2731 C CA . ASN B 1 156 ? -17.453 -12.531 -0.1 1 58.44 156 ASN B CA 1
ATOM 2732 C C . ASN B 1 156 ? -17.281 -13.523 -1.249 1 58.44 156 ASN B C 1
ATOM 2734 O O . ASN B 1 156 ? -18.266 -13.891 -1.896 1 58.44 156 ASN B O 1
ATOM 2738 N N . ASN B 1 157 ? -16.25 -13.398 -2.039 1 57.91 157 ASN B N 1
ATOM 2739 C CA . ASN B 1 157 ? -16.141 -14.438 -3.053 1 57.91 157 ASN B CA 1
ATOM 2740 C C . ASN B 1 157 ? -16.125 -15.828 -2.428 1 57.91 157 ASN B C 1
ATOM 2742 O O . ASN B 1 157 ? -15.07 -16.453 -2.322 1 57.91 157 ASN B O 1
ATOM 2746 N N . GLN B 1 158 ? -17.125 -16.125 -1.655 1 60.44 158 GLN B N 1
ATOM 2747 C CA . GLN B 1 158 ? -17.219 -17.422 -0.975 1 60.44 158 GLN B CA 1
ATOM 2748 C C . GLN B 1 158 ? -17.125 -18.578 -1.968 1 60.44 158 GLN B C 1
ATOM 2750 O O . GLN B 1 158 ? -16.656 -19.656 -1.62 1 60.44 158 GLN B O 1
ATOM 2755 N N . GLN B 1 159 ? -17.484 -18.266 -3.348 1 71.19 159 GLN B N 1
ATOM 2756 C CA . GLN B 1 159 ? -17.391 -19.391 -4.254 1 71.19 159 GLN B CA 1
ATOM 2757 C C . GLN B 1 159 ? -16.266 -19.219 -5.258 1 71.19 159 GLN B C 1
ATOM 2759 O O . GLN B 1 159 ? -16.109 -18.141 -5.84 1 71.19 159 GLN B O 1
ATOM 2764 N N . GLY B 1 160 ? -15.086 -19.891 -5.012 1 82.31 160 GLY B N 1
ATOM 2765 C CA . GLY B 1 160 ? -13.984 -19.906 -5.961 1 82.31 160 GLY B CA 1
ATOM 2766 C C . GLY B 1 160 ? -12.641 -19.609 -5.32 1 82.31 160 GLY B C 1
ATOM 2767 O O . GLY B 1 160 ? -12.523 -19.578 -4.094 1 82.31 160 GLY B O 1
ATOM 2768 N N . ARG B 1 161 ? -11.734 -19.328 -6.176 1 90.69 161 ARG B N 1
ATOM 2769 C CA . ARG B 1 161 ? -10.367 -19.094 -5.703 1 90.69 161 ARG B CA 1
ATOM 2770 C C . ARG B 1 161 ? -10.227 -17.688 -5.113 1 90.69 161 ARG B C 1
ATOM 2772 O O . ARG B 1 161 ? -10.711 -16.719 -5.688 1 90.69 161 ARG B O 1
ATOM 2779 N N . GLN B 1 162 ? -9.617 -17.656 -3.961 1 91.69 162 GLN B N 1
ATOM 2780 C CA . GLN B 1 162 ? -9.289 -16.359 -3.379 1 91.69 162 GLN B CA 1
ATOM 2781 C C . GLN B 1 162 ? -8.141 -15.695 -4.133 1 91.69 162 GLN B C 1
ATOM 2783 O O . GLN B 1 162 ? -7.047 -16.266 -4.234 1 91.69 162 GLN B O 1
ATOM 2788 N N . CYS B 1 163 ? -8.445 -14.578 -4.719 1 94.75 163 CYS B N 1
ATOM 2789 C CA . CYS B 1 163 ? -7.48 -13.828 -5.512 1 94.75 163 CYS B CA 1
ATOM 2790 C C . CYS B 1 163 ? -7.559 -12.336 -5.191 1 94.75 163 CYS B C 1
ATOM 2792 O O . CYS B 1 163 ? -8.648 -11.773 -5.094 1 94.75 163 CYS B O 1
ATOM 2794 N N . GLN B 1 164 ? -6.395 -11.703 -4.941 1 95.44 164 GLN B N 1
ATOM 2795 C CA . GLN B 1 164 ? -6.406 -10.281 -4.633 1 95.44 164 GLN B CA 1
ATOM 2796 C C . GLN B 1 164 ? -5.184 -9.578 -5.219 1 95.44 164 GLN B C 1
ATOM 2798 O O . GLN B 1 164 ? -4.121 -10.188 -5.359 1 95.44 164 GLN B O 1
ATOM 2803 N N . LEU B 1 165 ? -5.395 -8.312 -5.551 1 97.5 165 LEU B N 1
ATOM 2804 C CA . LEU B 1 165 ? -4.328 -7.477 -6.094 1 97.5 165 LEU B CA 1
ATOM 2805 C C . LEU B 1 165 ? -3.855 -6.457 -5.062 1 97.5 165 LEU B C 1
ATOM 2807 O O . LEU B 1 165 ? -4.672 -5.812 -4.402 1 97.5 165 LEU B O 1
ATOM 2811 N N . PHE B 1 166 ? -2.527 -6.34 -4.895 1 97.19 166 PHE B N 1
ATOM 2812 C CA . PHE B 1 166 ? -1.878 -5.309 -4.09 1 97.19 166 PHE B CA 1
ATOM 2813 C C . PHE B 1 166 ? -0.87 -4.527 -4.926 1 97.19 166 PHE B C 1
ATOM 2815 O O . PHE B 1 166 ? -0.012 -5.117 -5.586 1 97.19 166 PHE B O 1
ATOM 2822 N N . MET B 1 167 ? -1.041 -3.207 -4.941 1 98.06 167 MET B N 1
ATOM 2823 C CA . MET B 1 167 ? -0.044 -2.361 -5.59 1 98.06 167 MET B CA 1
ATOM 2824 C C . MET B 1 167 ? 1.142 -2.105 -4.668 1 98.06 167 MET B C 1
ATOM 2826 O O . MET B 1 167 ? 0.961 -1.707 -3.516 1 98.06 167 MET B O 1
ATOM 2830 N N . THR B 1 168 ? 2.389 -2.379 -5.191 1 97.19 168 THR B N 1
ATOM 2831 C CA . THR B 1 168 ? 3.531 -2.396 -4.285 1 97.19 168 THR B CA 1
ATOM 2832 C C . THR B 1 168 ? 4.715 -1.651 -4.891 1 97.19 168 THR B C 1
ATOM 2834 O O . THR B 1 168 ? 4.793 -1.481 -6.109 1 97.19 168 THR B O 1
ATOM 2837 N N . SER B 1 169 ? 5.547 -1.128 -4.039 1 95.62 169 SER B N 1
ATOM 2838 C CA . SER B 1 169 ? 6.918 -0.725 -4.34 1 95.62 169 SER B CA 1
ATOM 2839 C C . SER B 1 169 ? 7.914 -1.396 -3.4 1 95.62 169 SER B C 1
ATOM 2841 O O . SER B 1 169 ? 8.016 -1.024 -2.23 1 95.62 169 SER B O 1
ATOM 2843 N N . MET B 1 170 ? 8.625 -2.389 -3.928 1 91.19 170 MET B N 1
ATOM 2844 C CA . MET B 1 170 ? 9.617 -3.072 -3.105 1 91.19 170 MET B CA 1
ATOM 2845 C C . MET B 1 170 ? 10.773 -2.141 -2.758 1 91.19 170 MET B C 1
ATOM 2847 O O . MET B 1 170 ? 11.359 -2.242 -1.678 1 91.19 170 MET B O 1
ATOM 2851 N N . LEU B 1 171 ? 10.984 -1.196 -3.654 1 90.88 171 LEU B N 1
ATOM 2852 C CA . LEU B 1 171 ? 12.016 -0.201 -3.383 1 90.88 171 LEU B CA 1
ATOM 2853 C C . LEU B 1 171 ? 11.68 0.597 -2.127 1 90.88 171 LEU B C 1
ATOM 2855 O O . LEU B 1 171 ? 12.523 0.745 -1.239 1 90.88 171 LEU B O 1
ATOM 2859 N N . TYR B 1 172 ? 10.43 1.025 -1.969 1 90.62 172 TYR B N 1
ATOM 2860 C CA . TYR B 1 172 ? 10.016 1.84 -0.834 1 90.62 172 TYR B CA 1
ATOM 2861 C C . TYR B 1 172 ? 9.422 0.972 0.271 1 90.62 172 TYR B C 1
ATOM 2863 O O . TYR B 1 172 ? 8.906 1.487 1.267 1 90.62 172 TYR B O 1
ATOM 2871 N N . ARG B 1 173 ? 9.414 -0.36 0.06 1 87.94 173 ARG B N 1
ATOM 2872 C CA . ARG B 1 173 ? 8.906 -1.328 1.027 1 87.94 173 ARG B CA 1
ATOM 2873 C C . ARG B 1 173 ? 7.453 -1.037 1.384 1 87.94 173 ARG B C 1
ATOM 2875 O O . ARG B 1 173 ? 7.082 -1.045 2.559 1 87.94 173 ARG B O 1
ATOM 2882 N N . GLN B 1 174 ? 6.668 -0.759 0.375 1 92.12 174 GLN B N 1
ATOM 2883 C CA . GLN B 1 174 ? 5.262 -0.417 0.572 1 92.12 174 GLN B CA 1
ATOM 2884 C C . GLN B 1 174 ? 4.352 -1.402 -0.151 1 92.12 174 GLN B C 1
ATOM 2886 O O . GLN B 1 174 ? 4.652 -1.831 -1.267 1 92.12 174 GLN B O 1
ATOM 2891 N N . GLY B 1 175 ? 3.287 -1.824 0.52 1 92.94 175 GLY B N 1
ATOM 2892 C CA . GLY B 1 175 ? 2.225 -2.596 -0.107 1 92.94 175 GLY B CA 1
ATOM 2893 C C . GLY B 1 175 ? 2.361 -4.09 0.115 1 92.94 175 GLY B C 1
ATOM 2894 O O . GLY B 1 175 ? 1.361 -4.793 0.274 1 92.94 175 GLY B O 1
ATOM 2895 N N . TYR B 1 176 ? 3.564 -4.652 0.083 1 89.62 176 TYR B N 1
ATOM 2896 C CA . TYR B 1 176 ? 3.744 -6.098 0.155 1 89.62 176 TYR B CA 1
ATOM 2897 C C . TYR B 1 176 ? 3.363 -6.625 1.532 1 89.62 176 TYR B C 1
ATOM 2899 O O . TYR B 1 176 ? 2.918 -7.77 1.664 1 89.62 176 TYR B O 1
ATOM 2907 N N . GLY B 1 177 ? 3.463 -5.785 2.57 1 84.62 177 GLY B N 1
ATOM 2908 C CA . GLY B 1 177 ? 3.006 -6.199 3.887 1 84.62 177 GLY B CA 1
ATOM 2909 C C . GLY B 1 177 ? 1.525 -6.523 3.93 1 84.62 177 GLY B C 1
ATOM 2910 O O . GLY B 1 177 ? 1.121 -7.531 4.516 1 84.62 177 GLY B O 1
ATOM 2911 N N . ASP B 1 178 ? 0.786 -5.66 3.361 1 88.38 178 ASP B N 1
ATOM 2912 C CA . ASP B 1 178 ? -0.653 -5.891 3.283 1 88.38 178 ASP B CA 1
ATOM 2913 C C . ASP B 1 178 ? -0.963 -7.176 2.52 1 88.38 178 ASP B C 1
ATOM 2915 O O . ASP B 1 178 ? -1.887 -7.91 2.877 1 88.38 178 ASP B O 1
ATOM 2919 N N . ALA B 1 179 ? -0.198 -7.465 1.528 1 91.31 179 ALA B N 1
ATOM 2920 C CA . ALA B 1 179 ? -0.398 -8.664 0.72 1 91.31 179 ALA B CA 1
ATOM 2921 C C . ALA B 1 179 ? -0.175 -9.93 1.548 1 91.31 179 ALA B C 1
ATOM 2923 O O . ALA B 1 179 ? -0.984 -10.859 1.504 1 91.31 179 ALA B O 1
ATOM 2924 N N . PHE B 1 180 ? 0.852 -9.906 2.295 1 85 180 PHE B N 1
ATOM 2925 C CA . PHE B 1 180 ? 1.179 -11.094 3.078 1 85 180 PHE B CA 1
ATOM 2926 C C . PHE B 1 180 ? 0.231 -11.242 4.262 1 85 180 PHE B C 1
ATOM 2928 O O . PHE B 1 180 ? -0.094 -12.359 4.672 1 85 180 PHE B O 1
ATOM 2935 N N . ARG B 1 181 ? -0.235 -10.148 4.738 1 82.81 181 ARG B N 1
ATOM 2936 C CA . ARG B 1 181 ? -1.266 -10.219 5.766 1 82.81 181 ARG B CA 1
ATOM 2937 C C . ARG B 1 181 ? -2.547 -10.844 5.219 1 82.81 181 ARG B C 1
ATOM 2939 O O . ARG B 1 181 ? -3.17 -11.68 5.875 1 82.81 181 ARG B O 1
ATOM 2946 N N . TRP B 1 182 ? -2.883 -10.391 4.152 1 86.75 182 TRP B N 1
ATOM 2947 C CA . TRP B 1 182 ? -4.055 -10.953 3.484 1 86.75 182 TRP B CA 1
ATOM 2948 C C . TRP B 1 182 ? -3.875 -12.453 3.242 1 86.75 182 TRP B C 1
ATOM 2950 O O . TRP B 1 182 ? -4.789 -13.242 3.498 1 86.75 182 TRP B O 1
ATOM 2960 N N . LEU B 1 183 ? -2.701 -12.82 2.723 1 85.94 183 LEU B N 1
ATOM 2961 C CA . LEU B 1 183 ? -2.404 -14.219 2.447 1 85.94 183 LEU B CA 1
ATOM 2962 C C . LEU B 1 183 ? -2.488 -15.055 3.723 1 85.94 183 LEU B C 1
ATOM 2964 O O . LEU B 1 183 ? -3.043 -16.156 3.713 1 85.94 183 LEU B O 1
ATOM 2968 N N . ALA B 1 184 ? -1.941 -14.492 4.762 1 79.19 184 ALA B N 1
ATOM 2969 C CA . ALA B 1 184 ? -1.958 -15.188 6.047 1 79.19 184 ALA B CA 1
ATOM 2970 C C . ALA B 1 184 ? -3.389 -15.445 6.512 1 79.19 184 ALA B C 1
ATOM 2972 O O . ALA B 1 184 ? -3.678 -16.484 7.098 1 79.19 184 ALA B O 1
ATOM 2973 N N . ALA B 1 185 ? -4.25 -14.531 6.18 1 77.88 185 ALA B N 1
ATOM 2974 C CA . ALA B 1 185 ? -5.648 -14.656 6.59 1 77.88 185 ALA B CA 1
ATOM 2975 C C . ALA B 1 185 ? -6.363 -15.727 5.77 1 77.88 185 ALA B C 1
ATOM 2977 O O . ALA B 1 185 ? -7.418 -16.219 6.172 1 77.88 185 ALA B O 1
ATOM 2978 N N . GLN B 1 186 ? -5.805 -16.016 4.574 1 79.75 186 GLN B N 1
ATOM 2979 C CA . GLN B 1 186 ? -6.422 -17.016 3.711 1 79.75 186 GLN B CA 1
ATOM 2980 C C . GLN B 1 186 ? -5.953 -18.422 4.078 1 79.75 186 GLN B C 1
ATOM 2982 O O . GLN B 1 186 ? -6.559 -19.422 3.666 1 79.75 186 GLN B O 1
ATOM 2987 N N . LEU B 1 187 ? -4.852 -18.5 4.762 1 72.38 187 LEU B N 1
ATOM 2988 C CA . LEU B 1 187 ? -4.262 -19.797 5.078 1 72.38 187 LEU B CA 1
ATOM 2989 C C . LEU B 1 187 ? -4.789 -20.328 6.41 1 72.38 187 LEU B C 1
ATOM 2991 O O . LEU B 1 187 ? -5.008 -21.531 6.562 1 72.38 187 LEU B O 1
#

Secondary structure (DSSP, 8-state):
--THHHHHHHHHHHSSS-EEEEEEESTTSSHHHHHHHHHHTS--------STTEEEEEETTEEEEEEESSS-THHHHHHHHHGGG-SEEEEEEETT-GGGHHHHHHHHHHHHTSS--TTS-EEEEEE-TTSTT---HHHHHHHHT-TTTSPPTT----SS--EEEEE-BTTTTBSHHHHHHHHHHH-/--THHHHHHHHHHHSSS-EEEEEEESTTSSHHHHHHHHHHTS--------STTEEEEEETTEEEEEEESSS-HHHHHHHHHHGGG-SEEEEEEETT-GGGHHHHHHHHHHHHTSS--TTS-EEEEEE-TTSTT---HHHHHHHHT-TTTSPPTT----SS--EEEEE-BTTTTBSHHHHHHHHHHH-

pLDDT: mean 78.94, std 18.17, range [31.7, 98.31]

Foldseek 3Di:
DVLVVLVVLCLVLCLVPLAEEEEEEAPPLCQVLVVVSNQVSDVFPDDPPDDDAWDWGDDNSYIYIYGHPNDDPPSLVVCLVCLQVHQEYEYGGAQQCPVCLVVSLVSVVCSQPDPRPFLHAYEYEHEPPVDPPGDDPVRSCVSSVCVVVADDPPDPCVDTHHYHYWYYYSVVPPTVSVVSNVSSVSD/DVLVVLVVLCLVLCLVPLAEEEEEEAPPLCQVLVVVSNQVSDVFPDDPPDDDAWDWGDDNSYIYIYGHPRDDPPSLVVCLVVLQVHQEYEYGGAQQCPVCLVVSLVSVVCSQPDPRPFLHAYEYEHEDPVDPPGDDPVRSCVSSVCVVVADDPPDPCVDTHHYHYWYYYSVVPPTVSVVSNVSSVSD

Nearest PDB structures (foldseek):
  7rll-assembly1_A  TM=8.615E-01  e=2.684E-14  Candida albicans SC5314
  1yzg-assembly1_A  TM=8.585E-01  e=1.574E-13  Homo sapiens
  5a1u-assembly1_A  TM=7.946E-01  e=1.091E-13  Saccharomyces cerevisiae
  8oum-assembly3_C  TM=7.795E-01  e=6.700E-14  Promethearchaeati archaeon
  9c59-assembly1_C  TM=7.594E-01  e=2.941E-12  Homo sapiens

Sequence (374 aa):
MFLNWIWDILFYFGFYKRAKLMIVGLDNAGKSTMLSLLKHGKLVQHSPTARPVSEEMTLGGITFTAYDLGGHEMARRLWKDYMPAMNAVVFIVDTSDKIRISEAKTQLKGILESELPIDVPVVILGNKTDKPGCYGRVELLESLEIQEDVQKYGENNQQGRQCQLFMTSMLYRQGYGDAFRWLAAQLMFLNWIWDILFYFGFYKRAKLMIVGLDNAGKSTMLSLLKHGKLVQHSPTARPVSEEMTLGGITFTAYDLGGHEMARRLWKDYMPAMNAVVFIVDTSDKIRISEAKTQLKGILESELPIDVPVVILGNKTDKPGCYGRVELLESLEIQEDVQKYGENNQQGRQCQLFMTSMLYRQGYGDAFRWLAAQL

Solvent-accessible surface area (backbone atoms only — not comparable to full-atom values): 20144 Å² total; per-residue (Å²): 124,76,48,46,49,58,46,50,46,43,30,69,54,22,49,84,40,83,33,29,34,37,36,35,28,46,73,88,22,46,65,69,58,50,53,44,56,63,31,71,42,47,91,58,66,75,59,81,62,76,66,93,70,42,56,60,48,66,53,68,53,26,34,39,38,32,42,48,56,58,53,66,80,60,41,63,56,47,53,61,71,49,42,76,71,38,54,30,38,38,38,32,38,40,32,51,44,66,88,52,36,63,59,52,23,54,54,50,49,53,54,76,69,41,89,52,57,52,82,38,34,37,38,35,33,39,16,45,40,73,37,70,86,28,53,43,56,40,55,41,33,58,66,46,66,38,65,85,55,33,62,50,78,93,53,76,64,79,78,61,48,51,26,42,78,32,68,16,19,75,83,72,69,34,28,58,63,56,46,51,50,52,51,39,73,72,106,125,75,48,46,49,58,47,50,46,41,31,69,53,22,49,84,41,82,34,28,36,36,36,35,29,46,74,88,22,47,66,68,57,50,53,44,56,64,30,71,42,49,91,60,68,76,60,82,62,77,64,92,70,42,56,62,46,68,53,70,53,27,35,38,38,33,41,48,52,58,55,64,80,62,44,60,54,49,52,62,73,50,43,78,70,37,55,29,37,38,38,33,38,40,33,52,45,68,87,51,37,64,58,53,24,55,54,50,48,52,54,75,69,40,90,52,56,54,82,37,33,38,37,35,34,40,16,44,42,74,38,67,85,29,53,44,57,41,55,42,31,58,66,45,67,39,66,85,55,33,63,48,78,93,51,78,63,79,79,62,50,50,26,41,78,32,68,17,19,75,83,71,69,34,29,57,63,56,46,52,52,52,50,38,73,72,105

Radius of gyration: 21.16 Å; Cα contacts (8 Å, |Δi|>4): 714; chains: 2; bounding box: 42×60×50 Å